Protein AF-A0A2M7WAE3-F1 (afdb_monomer)

pLDDT: mean 88.86, std 11.35, range [44.56, 98.44]

Foldseek 3Di:
DVVVVVVVVLCVLVVVLVVCVVVVVQPDDSLVSLLVSLLVSLLVLLLLLLVLVLVCVVPVDNPSVVCSLVSLLSSLVSLVVSVCSVCCVVVVVPVVVLVVCCVVPVLVVLSVVLNVLSVVLNVCSDPVNDVVCDVPVNVVSVVCSLVSSVSSLVSVCSVDDPDNPSSVVSVVSSVVSVVSVVVVVVVVPPPPPPPPDPDDDD

Radius of gyration: 21.07 Å; Cα contacts (8 Å, |Δi|>4): 146; chains: 1; bounding box: 74×37×69 Å

Sequence (202 aa):
MLRLALHIIALLPLSWVAWQATHHGLGANPIEAVEHFTGQTALIFLILTLAVTPLRMLTGWSKPLAYRRMLGLFVFFYATLHMIVYLVIDQGLAWPFIWADIVKRPYITIGMLTWLILLPLAITSHNKVRRWLGMDLWRKIHRWVYVAAATSILHFSWAVKLDQTEPLRYGVILFLLLLARRWHLKPLLAPKSKTKAPPTLS

Structure (mmCIF, N/CA/C/O backbone):
data_AF-A0A2M7WAE3-F1
#
_entry.id   AF-A0A2M7WAE3-F1
#
loop_
_atom_site.group_PDB
_atom_site.id
_atom_site.type_symbol
_atom_site.label_atom_id
_atom_site.label_alt_id
_atom_site.label_comp_id
_atom_site.label_asym_id
_atom_site.label_entity_id
_atom_site.label_seq_id
_atom_site.pdbx_PDB_ins_code
_atom_site.Cartn_x
_atom_site.Cartn_y
_atom_site.Cartn_z
_atom_site.occupancy
_atom_site.B_iso_or_equiv
_atom_site.auth_seq_id
_atom_site.auth_comp_id
_atom_site.auth_asym_id
_atom_site.auth_atom_id
_atom_site.pdbx_PDB_model_num
ATOM 1 N N . MET A 1 1 ? 11.866 0.640 22.703 1.00 70.00 1 MET A N 1
ATOM 2 C CA . MET A 1 1 ? 12.639 -0.441 22.049 1.00 70.00 1 MET A CA 1
ATOM 3 C C . MET A 1 1 ? 11.831 -1.182 20.978 1.00 70.00 1 MET A C 1
ATOM 5 O O . MET A 1 1 ? 12.205 -1.094 19.820 1.00 70.00 1 MET A O 1
ATOM 9 N N . LEU A 1 2 ? 10.672 -1.790 21.283 1.00 79.00 2 LEU A N 1
ATOM 10 C CA . LEU A 1 2 ? 9.896 -2.578 20.297 1.00 79.00 2 LEU A CA 1
ATOM 11 C C . LEU A 1 2 ? 9.439 -1.807 19.036 1.00 79.00 2 LEU A C 1
ATOM 13 O O . LEU A 1 2 ? 9.463 -2.351 17.941 1.00 79.00 2 LEU A O 1
ATOM 17 N N . ARG A 1 3 ? 9.065 -0.523 19.149 1.00 76.69 3 ARG A N 1
ATOM 18 C CA . ARG A 1 3 ? 8.733 0.303 17.967 1.00 76.69 3 ARG A CA 1
ATOM 19 C C . ARG A 1 3 ? 9.922 0.482 17.026 1.00 76.69 3 ARG A C 1
ATOM 21 O O . ARG A 1 3 ? 9.733 0.411 15.822 1.00 76.69 3 ARG A O 1
ATOM 28 N N . LEU A 1 4 ? 11.113 0.714 17.574 1.00 78.88 4 LEU A N 1
ATOM 29 C CA . LEU A 1 4 ? 12.333 0.896 16.790 1.00 78.88 4 LEU A CA 1
ATOM 30 C C . LEU A 1 4 ? 12.709 -0.407 16.080 1.00 78.88 4 LEU A C 1
ATOM 32 O O . LEU A 1 4 ? 12.927 -0.392 14.876 1.00 78.88 4 LEU A O 1
ATOM 36 N N . ALA A 1 5 ? 12.660 -1.533 16.799 1.00 79.06 5 ALA A N 1
ATOM 37 C CA . ALA A 1 5 ? 12.876 -2.855 16.216 1.00 79.06 5 ALA A CA 1
ATOM 38 C C . ALA A 1 5 ? 11.930 -3.118 15.034 1.00 79.06 5 ALA A C 1
ATOM 40 O O . ALA A 1 5 ? 12.373 -3.557 13.983 1.00 79.06 5 ALA A O 1
ATOM 41 N N . LEU A 1 6 ? 10.645 -2.772 15.159 1.00 79.75 6 LEU A N 1
ATOM 42 C CA . LEU A 1 6 ? 9.691 -2.941 14.062 1.00 79.75 6 LEU A CA 1
ATOM 43 C C . LEU A 1 6 ? 9.951 -2.020 12.862 1.00 79.75 6 LEU A C 1
ATOM 45 O O . LEU A 1 6 ? 9.670 -2.431 11.744 1.00 79.75 6 LEU A O 1
ATOM 49 N N . HIS A 1 7 ? 10.479 -0.807 13.062 1.00 83.50 7 HIS A N 1
ATOM 50 C CA . HIS A 1 7 ? 10.891 0.041 11.935 1.00 83.50 7 HIS A CA 1
ATOM 51 C C . HIS A 1 7 ? 12.100 -0.556 11.221 1.00 83.50 7 HIS A C 1
ATOM 53 O O . HIS A 1 7 ? 12.102 -0.613 9.999 1.00 83.50 7 HIS A O 1
ATOM 59 N N . ILE A 1 8 ? 13.089 -1.044 11.974 1.00 83.19 8 ILE A N 1
ATOM 60 C CA . ILE A 1 8 ? 14.270 -1.704 11.408 1.00 83.19 8 ILE A CA 1
ATOM 61 C C . ILE A 1 8 ? 13.842 -2.943 10.620 1.00 83.19 8 ILE A C 1
ATOM 63 O O . ILE A 1 8 ? 14.186 -3.066 9.451 1.00 83.19 8 ILE A O 1
ATOM 67 N N . ILE A 1 9 ? 13.012 -3.806 11.215 1.00 84.75 9 ILE A N 1
ATOM 68 C CA . ILE A 1 9 ? 12.468 -4.996 10.547 1.00 84.75 9 ILE A CA 1
ATOM 69 C C . ILE A 1 9 ? 11.712 -4.606 9.278 1.00 84.75 9 ILE A C 1
ATOM 71 O O . ILE A 1 9 ? 11.875 -5.242 8.243 1.00 84.75 9 ILE A O 1
ATOM 75 N N . ALA A 1 10 ? 10.909 -3.545 9.335 1.00 85.06 10 ALA A N 1
ATOM 76 C CA . ALA A 1 10 ? 10.153 -3.098 8.179 1.00 85.06 10 ALA A CA 1
ATOM 77 C C . ALA A 1 10 ? 11.016 -2.469 7.077 1.00 85.06 10 ALA A C 1
ATOM 79 O O . ALA A 1 10 ? 10.541 -2.366 5.951 1.00 85.06 10 ALA A O 1
ATOM 80 N N . LEU A 1 11 ? 12.262 -2.088 7.365 1.00 89.38 11 LEU A N 1
ATOM 81 C CA . LEU A 1 11 ? 13.247 -1.635 6.379 1.00 89.38 11 LEU A CA 1
ATOM 82 C C . LEU A 1 11 ? 14.117 -2.776 5.832 1.00 89.38 11 LEU A C 1
ATOM 84 O O . LEU A 1 11 ? 14.730 -2.597 4.784 1.00 89.38 11 LEU A O 1
ATOM 88 N N . LEU A 1 12 ? 14.137 -3.951 6.474 1.00 87.75 12 LEU A N 1
ATOM 89 C CA . LEU A 1 12 ? 14.913 -5.103 5.998 1.00 87.75 12 LEU A CA 1
ATOM 90 C C . LEU A 1 12 ? 14.613 -5.491 4.543 1.00 87.75 12 LEU A C 1
ATOM 92 O O . LEU A 1 12 ? 15.579 -5.732 3.823 1.00 87.75 12 LEU A O 1
ATOM 96 N N . PRO A 1 13 ? 13.348 -5.522 4.064 1.00 86.06 13 PRO A N 1
ATOM 97 C CA . PRO A 1 13 ? 13.078 -5.814 2.659 1.00 86.06 13 PRO A CA 1
ATOM 98 C C . PRO A 1 13 ? 13.792 -4.835 1.718 1.00 86.06 13 PRO A C 1
ATOM 100 O O . PRO A 1 13 ? 14.402 -5.246 0.735 1.00 86.06 13 PRO A O 1
ATOM 103 N N . LEU A 1 14 ? 13.783 -3.542 2.050 1.00 87.81 14 LEU A N 1
ATOM 104 C CA . LEU A 1 14 ? 14.481 -2.525 1.271 1.00 87.81 14 LEU A CA 1
ATOM 105 C C . LEU A 1 14 ? 16.005 -2.726 1.288 1.00 87.81 14 LEU A C 1
ATOM 107 O O . LEU A 1 14 ? 16.652 -2.620 0.250 1.00 87.81 14 LEU A O 1
ATOM 111 N N . SER A 1 15 ? 16.585 -3.047 2.446 1.00 87.56 15 SER A N 1
ATOM 112 C CA . SER A 1 15 ? 18.018 -3.349 2.547 1.00 87.56 15 SER A CA 1
ATOM 113 C C . SER A 1 15 ? 18.400 -4.599 1.750 1.00 87.56 15 SER A C 1
ATOM 115 O O . SER A 1 15 ? 19.430 -4.607 1.082 1.00 87.56 15 SER A O 1
ATOM 117 N N . TRP A 1 16 ? 17.553 -5.631 1.777 1.00 89.94 16 TRP A N 1
ATOM 118 C CA . TRP A 1 16 ? 17.748 -6.869 1.026 1.00 89.94 16 TRP A CA 1
ATOM 119 C C . TRP A 1 16 ? 17.769 -6.623 -0.483 1.00 89.94 16 TRP A C 1
ATOM 121 O O . TRP A 1 16 ? 18.704 -7.042 -1.162 1.00 89.94 16 TRP A O 1
ATOM 131 N N . VAL A 1 17 ? 16.777 -5.900 -1.013 1.00 86.06 17 VAL A N 1
ATOM 132 C CA . VAL A 1 17 ? 16.716 -5.636 -2.456 1.00 86.06 17 VAL A CA 1
ATOM 133 C C . VAL A 1 17 ? 17.863 -4.729 -2.921 1.00 86.06 17 VAL A C 1
ATOM 135 O O . VAL A 1 17 ? 18.429 -4.962 -3.985 1.00 86.06 17 VAL A O 1
ATOM 138 N N . ALA A 1 18 ? 18.280 -3.757 -2.101 1.00 86.38 18 ALA A N 1
ATOM 139 C CA . ALA A 1 18 ? 19.439 -2.909 -2.391 1.00 86.38 18 ALA A CA 1
ATOM 140 C C . ALA A 1 18 ? 20.759 -3.704 -2.416 1.00 86.38 18 ALA A C 1
ATOM 142 O O . ALA A 1 18 ? 21.628 -3.461 -3.258 1.00 86.38 18 ALA A O 1
ATOM 143 N N . TRP A 1 19 ? 20.908 -4.686 -1.524 1.00 90.44 19 TRP A N 1
ATOM 144 C CA . TRP A 1 19 ? 22.059 -5.585 -1.529 1.00 90.44 19 TRP A CA 1
ATOM 145 C C . TRP A 1 19 ? 22.073 -6.477 -2.780 1.00 90.44 19 TRP A C 1
ATOM 147 O O . TRP A 1 19 ? 23.074 -6.508 -3.493 1.00 90.44 19 TRP A O 1
ATOM 157 N N . GLN A 1 20 ? 20.941 -7.098 -3.127 1.00 87.94 20 GLN A N 1
ATOM 158 C CA . GLN A 1 20 ? 20.814 -7.904 -4.349 1.00 87.94 20 GLN A CA 1
ATOM 159 C C . GLN A 1 20 ? 21.096 -7.084 -5.618 1.00 87.94 20 GLN A C 1
ATOM 161 O O . GLN A 1 20 ? 21.728 -7.592 -6.545 1.00 87.94 20 GLN A O 1
ATOM 166 N N . ALA A 1 21 ? 20.675 -5.815 -5.655 1.00 84.81 21 ALA A N 1
ATOM 167 C CA . ALA A 1 21 ? 20.931 -4.915 -6.779 1.00 84.81 21 ALA A CA 1
ATOM 168 C C . ALA A 1 21 ? 22.425 -4.649 -7.000 1.00 84.81 21 ALA A C 1
ATOM 170 O O . ALA A 1 21 ? 22.879 -4.601 -8.139 1.00 84.81 21 ALA A O 1
ATOM 171 N N . THR A 1 22 ? 23.197 -4.514 -5.920 1.00 86.19 22 THR A N 1
ATOM 172 C CA . THR A 1 22 ? 24.646 -4.258 -5.993 1.00 86.19 22 THR A CA 1
ATOM 173 C C . THR A 1 22 ? 25.477 -5.523 -6.213 1.00 86.19 22 THR A C 1
ATOM 175 O O . THR A 1 22 ? 26.616 -5.423 -6.653 1.00 86.19 22 THR A O 1
ATOM 178 N N . HIS A 1 23 ? 24.913 -6.707 -5.953 1.00 88.62 23 HIS A N 1
ATOM 179 C CA . HIS A 1 23 ? 25.596 -8.003 -6.073 1.00 88.62 23 HIS A CA 1
ATOM 180 C C . HIS A 1 23 ? 25.086 -8.846 -7.255 1.00 88.62 23 HIS A C 1
ATOM 182 O O . HIS A 1 23 ? 25.290 -10.057 -7.282 1.00 88.62 23 HIS A O 1
ATOM 188 N N . HIS A 1 24 ? 24.400 -8.227 -8.225 1.00 83.94 24 HIS A N 1
ATOM 189 C CA . HIS A 1 24 ? 23.832 -8.892 -9.409 1.00 83.94 24 HIS A CA 1
ATOM 190 C C . HIS A 1 24 ? 22.891 -10.078 -9.092 1.00 83.94 24 HIS A C 1
ATOM 192 O O . HIS A 1 24 ? 22.674 -10.958 -9.921 1.00 83.94 24 HIS A O 1
ATOM 198 N N . GLY A 1 25 ? 22.282 -10.088 -7.901 1.00 83.75 25 GLY A N 1
ATOM 199 C CA . GLY A 1 25 ? 21.415 -11.166 -7.414 1.00 83.75 25 GLY A CA 1
ATOM 200 C C . GLY A 1 25 ? 19.950 -11.067 -7.857 1.00 83.75 25 GLY A C 1
ATOM 201 O O . GLY A 1 25 ? 19.131 -11.885 -7.446 1.00 83.75 25 GLY A O 1
ATOM 202 N N . LEU A 1 26 ? 19.591 -10.059 -8.657 1.00 84.69 26 LEU A N 1
ATOM 203 C CA . LEU A 1 26 ? 18.211 -9.806 -9.098 1.00 84.69 26 LEU A CA 1
ATOM 204 C C . LEU A 1 26 ? 17.814 -10.555 -10.385 1.00 84.69 26 LEU A C 1
ATOM 206 O O . LEU A 1 26 ? 16.674 -10.446 -10.830 1.00 84.69 26 LEU A O 1
ATOM 210 N N . GLY A 1 27 ? 18.727 -11.334 -10.970 1.00 88.62 27 GLY A N 1
ATOM 211 C CA . GLY A 1 27 ? 18.469 -12.111 -12.182 1.00 88.62 27 GLY A CA 1
ATOM 212 C C . GLY A 1 27 ? 18.516 -11.278 -13.467 1.00 88.62 27 GLY A C 1
ATOM 213 O O . GLY A 1 27 ? 19.165 -10.236 -13.527 1.00 88.62 27 GLY A O 1
ATOM 214 N N . ALA A 1 28 ? 17.851 -11.775 -14.516 1.00 86.38 28 ALA A N 1
ATOM 215 C CA . ALA A 1 28 ? 17.969 -11.240 -15.876 1.00 86.38 28 ALA A CA 1
ATOM 216 C C . ALA A 1 28 ? 17.307 -9.864 -16.071 1.00 86.38 28 ALA A C 1
ATOM 218 O O . ALA A 1 28 ? 17.806 -9.063 -16.857 1.00 86.38 28 ALA A O 1
ATOM 219 N N . ASN A 1 29 ? 16.211 -9.585 -15.356 1.00 90.62 29 ASN A N 1
ATOM 220 C CA . ASN A 1 29 ? 15.528 -8.291 -15.394 1.00 90.62 29 ASN A CA 1
ATOM 221 C C . ASN A 1 29 ? 15.485 -7.665 -13.986 1.00 90.62 29 ASN A C 1
ATOM 223 O O . ASN A 1 29 ? 14.525 -7.878 -13.239 1.00 90.62 29 ASN A O 1
ATOM 227 N N . PRO A 1 30 ? 16.531 -6.917 -13.587 1.00 91.06 30 PRO A N 1
ATOM 228 C CA . PRO A 1 30 ? 16.650 -6.412 -12.225 1.00 91.06 30 PRO A CA 1
ATOM 229 C C . PRO A 1 30 ? 15.587 -5.368 -11.871 1.00 91.06 30 PRO A C 1
ATOM 231 O O . PRO A 1 30 ? 15.159 -5.316 -10.721 1.00 91.06 30 PRO A O 1
ATOM 234 N N . ILE A 1 31 ? 15.140 -4.557 -12.837 1.00 92.56 31 ILE A N 1
ATOM 235 C CA . ILE A 1 31 ? 14.122 -3.520 -12.605 1.00 92.56 31 ILE A CA 1
ATOM 236 C C . ILE A 1 31 ? 12.783 -4.182 -12.283 1.00 92.56 31 ILE A C 1
ATOM 238 O O . ILE A 1 31 ? 12.195 -3.901 -11.240 1.00 92.56 31 ILE A O 1
ATOM 242 N N . GLU A 1 32 ? 12.365 -5.137 -13.115 1.00 91.44 32 GLU A N 1
ATOM 243 C CA . GLU A 1 32 ? 11.145 -5.915 -12.895 1.00 91.44 32 GLU A CA 1
ATOM 244 C C . GLU A 1 32 ? 11.194 -6.674 -11.558 1.00 91.44 32 GLU A C 1
ATOM 246 O O . GLU A 1 32 ? 10.220 -6.678 -10.806 1.00 91.44 32 GLU A O 1
ATOM 251 N N . ALA A 1 33 ? 12.342 -7.261 -11.199 1.00 91.75 33 ALA A N 1
ATOM 252 C CA . ALA A 1 33 ? 12.504 -7.936 -9.912 1.00 91.75 33 ALA A CA 1
ATOM 253 C C . ALA A 1 33 ? 12.294 -6.984 -8.716 1.00 91.75 33 ALA A C 1
ATOM 255 O O . ALA A 1 33 ? 11.616 -7.343 -7.749 1.00 91.75 33 ALA A O 1
ATOM 256 N N . VAL A 1 34 ? 12.837 -5.761 -8.775 1.00 94.38 34 VAL A N 1
ATOM 257 C CA . VAL A 1 34 ? 12.632 -4.732 -7.738 1.00 94.38 34 VAL A CA 1
ATOM 258 C C . VAL A 1 34 ? 11.172 -4.279 -7.701 1.00 94.38 34 VAL A C 1
AT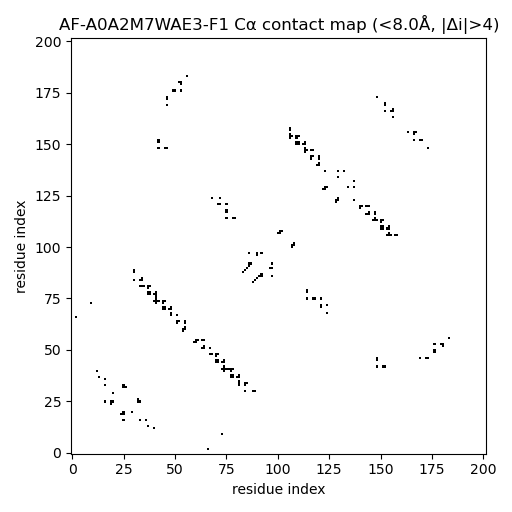OM 260 O O . VAL A 1 34 ? 10.605 -4.100 -6.617 1.00 94.38 34 VAL A O 1
ATOM 263 N N . GLU A 1 35 ? 10.546 -4.105 -8.863 1.00 94.00 35 GLU A N 1
ATOM 264 C CA . GLU A 1 35 ? 9.151 -3.690 -8.981 1.00 94.00 35 GLU 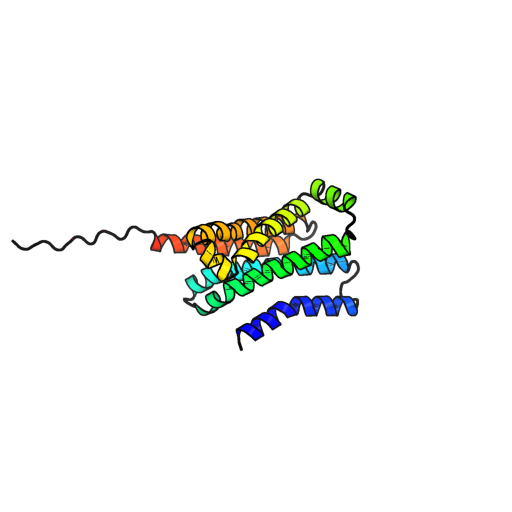A CA 1
ATOM 265 C C . GLU A 1 35 ? 8.202 -4.720 -8.350 1.00 94.00 35 GLU A C 1
ATOM 267 O O . GLU A 1 35 ? 7.408 -4.361 -7.472 1.00 94.00 35 GLU A O 1
ATOM 272 N N . HIS A 1 36 ? 8.343 -6.006 -8.697 1.00 92.50 36 HIS A N 1
ATOM 273 C CA . HIS A 1 36 ? 7.567 -7.095 -8.086 1.00 92.50 36 HIS A CA 1
ATOM 274 C C . HIS A 1 36 ? 7.819 -7.191 -6.584 1.00 92.50 36 HIS A C 1
ATOM 276 O O . HIS A 1 36 ? 6.873 -7.267 -5.798 1.00 92.50 36 HIS A O 1
ATOM 282 N N . PHE A 1 37 ? 9.082 -7.129 -6.157 1.00 94.38 37 PHE A N 1
ATOM 283 C CA . PHE A 1 37 ? 9.442 -7.246 -4.746 1.00 94.38 37 PHE A CA 1
ATOM 284 C C . PHE A 1 37 ? 8.845 -6.118 -3.892 1.00 94.38 37 PHE A C 1
ATOM 286 O O . PHE A 1 37 ? 8.277 -6.363 -2.822 1.00 94.38 37 PHE A O 1
ATOM 293 N N . THR A 1 38 ? 8.948 -4.869 -4.352 1.00 96.50 38 THR A N 1
ATOM 294 C CA . THR A 1 38 ? 8.388 -3.711 -3.639 1.00 96.50 38 THR A CA 1
ATOM 295 C C . THR A 1 38 ? 6.858 -3.750 -3.610 1.00 96.50 38 THR A C 1
ATOM 297 O O . THR A 1 38 ? 6.270 -3.500 -2.552 1.00 96.50 38 THR A O 1
ATOM 300 N N . GLY A 1 39 ? 6.215 -4.153 -4.712 1.00 96.62 39 GLY A N 1
ATOM 301 C CA . GLY A 1 39 ? 4.765 -4.350 -4.791 1.00 96.62 39 GLY A CA 1
ATOM 302 C C . GLY A 1 39 ? 4.261 -5.446 -3.843 1.00 96.62 39 GLY A C 1
ATOM 303 O O . GLY A 1 39 ? 3.344 -5.218 -3.047 1.00 96.62 39 GLY A O 1
ATOM 304 N N . GLN A 1 40 ? 4.914 -6.612 -3.840 1.00 95.69 40 GLN A N 1
ATOM 305 C CA . GLN A 1 40 ? 4.586 -7.721 -2.941 1.00 95.69 40 GLN A CA 1
ATOM 306 C C . GLN A 1 40 ? 4.811 -7.342 -1.471 1.00 95.69 40 GLN A C 1
ATOM 308 O O . GLN A 1 40 ? 3.973 -7.633 -0.614 1.00 95.69 40 GLN A O 1
ATOM 313 N N . THR A 1 41 ? 5.890 -6.617 -1.167 1.00 96.69 41 THR A N 1
ATOM 314 C CA . THR A 1 41 ? 6.155 -6.117 0.189 1.00 96.69 41 THR A CA 1
ATOM 315 C C . THR A 1 41 ? 5.047 -5.169 0.663 1.00 96.69 41 THR A C 1
ATOM 317 O O . THR A 1 41 ? 4.554 -5.310 1.787 1.00 96.69 41 THR A O 1
ATOM 320 N N . ALA A 1 42 ? 4.581 -4.248 -0.191 1.00 97.94 42 ALA A N 1
ATOM 321 C CA . ALA A 1 42 ? 3.452 -3.370 0.124 1.00 97.94 42 ALA A CA 1
ATOM 322 C C . ALA A 1 42 ? 2.170 -4.166 0.435 1.00 97.94 42 ALA A C 1
ATOM 324 O O . ALA A 1 42 ? 1.480 -3.875 1.421 1.00 97.94 42 ALA A O 1
ATOM 325 N N . LEU A 1 43 ? 1.879 -5.204 -0.358 1.00 97.06 43 LEU A N 1
ATOM 326 C CA . LEU A 1 43 ? 0.732 -6.092 -0.158 1.00 97.06 43 LEU A CA 1
ATOM 327 C C . LEU A 1 43 ? 0.823 -6.871 1.164 1.00 97.06 43 LEU A C 1
ATOM 329 O O . LEU A 1 43 ? -0.162 -6.946 1.904 1.00 97.06 43 LEU A O 1
ATOM 333 N N . ILE A 1 44 ? 2.004 -7.387 1.514 1.00 97.00 44 ILE A N 1
ATOM 334 C CA . ILE A 1 44 ? 2.242 -8.060 2.798 1.00 97.00 44 ILE A CA 1
ATOM 335 C C . ILE A 1 44 ? 1.943 -7.107 3.959 1.00 97.00 44 ILE A C 1
ATOM 337 O O . ILE A 1 44 ? 1.172 -7.455 4.857 1.00 97.00 44 ILE A O 1
ATOM 341 N N . PHE A 1 45 ? 2.474 -5.878 3.939 1.00 97.38 45 PHE A N 1
ATOM 342 C CA . PHE A 1 45 ? 2.165 -4.887 4.977 1.00 97.38 45 PHE A CA 1
ATOM 343 C C . PHE A 1 45 ? 0.672 -4.554 5.044 1.00 97.38 45 PHE A C 1
ATOM 345 O O . PHE A 1 45 ? 0.146 -4.307 6.137 1.00 97.38 45 PHE A O 1
ATOM 352 N N . LEU A 1 46 ? -0.033 -4.561 3.910 1.00 97.50 46 LEU A N 1
ATOM 353 C CA . LEU A 1 46 ? -1.463 -4.271 3.856 1.00 97.50 46 LEU A CA 1
ATOM 354 C C . LEU A 1 46 ? -2.266 -5.384 4.526 1.00 97.50 46 LEU A C 1
ATOM 356 O O . LEU A 1 46 ? -3.112 -5.112 5.384 1.00 97.50 46 LEU A O 1
ATOM 360 N N . ILE A 1 47 ? -1.931 -6.635 4.221 1.00 97.12 47 ILE A N 1
ATOM 361 C CA . ILE A 1 47 ? -2.513 -7.817 4.855 1.00 97.12 47 ILE A CA 1
ATOM 362 C C . ILE A 1 47 ? -2.216 -7.824 6.355 1.00 97.12 47 ILE A C 1
ATOM 364 O O . ILE A 1 47 ? -3.145 -7.959 7.152 1.00 97.12 47 ILE A O 1
ATOM 368 N N . LEU A 1 48 ? -0.967 -7.575 6.766 1.00 95.81 48 LEU A N 1
ATOM 369 C CA . LEU A 1 48 ? -0.594 -7.463 8.181 1.00 95.81 48 LEU A CA 1
ATOM 370 C C . LEU A 1 48 ? -1.402 -6.368 8.889 1.00 95.81 48 LEU A C 1
ATOM 372 O O . LEU A 1 48 ? -1.938 -6.590 9.975 1.00 95.81 48 LEU A O 1
ATOM 376 N N . THR A 1 49 ? -1.566 -5.203 8.256 1.00 95.50 49 THR A N 1
ATOM 377 C CA . THR A 1 49 ? -2.370 -4.089 8.785 1.00 95.50 49 THR A CA 1
ATOM 378 C C . THR A 1 49 ? -3.834 -4.490 8.993 1.00 95.50 49 THR A C 1
ATOM 380 O O . THR A 1 49 ? -4.452 -4.115 9.999 1.00 95.50 49 THR A O 1
ATOM 383 N N . LEU A 1 50 ? -4.411 -5.253 8.060 1.00 94.94 50 LEU A N 1
ATOM 384 C CA . LEU A 1 50 ? -5.785 -5.749 8.144 1.00 94.94 50 LEU A CA 1
ATOM 385 C C . LEU A 1 50 ? -5.943 -6.884 9.163 1.00 94.94 50 LEU A C 1
ATOM 387 O O . LEU A 1 50 ? -6.983 -6.934 9.833 1.00 94.94 50 LEU A O 1
ATOM 391 N N . ALA A 1 51 ? -4.909 -7.710 9.337 1.00 94.75 51 ALA A N 1
ATOM 392 C CA . ALA A 1 51 ? -4.862 -8.841 10.259 1.00 94.75 51 ALA A CA 1
ATOM 393 C C . ALA A 1 51 ? -4.841 -8.429 11.735 1.00 94.75 51 ALA A C 1
ATOM 395 O O . ALA A 1 51 ? -5.372 -9.157 12.571 1.00 94.75 51 ALA A O 1
ATOM 396 N N . VAL A 1 52 ? -4.339 -7.231 12.070 1.00 93.19 52 VAL A N 1
ATOM 397 C CA . VAL A 1 52 ? -4.301 -6.726 13.461 1.00 93.19 52 VAL A CA 1
ATOM 398 C C . VAL A 1 52 ? -5.660 -6.822 14.167 1.00 93.19 52 VAL A C 1
ATOM 400 O O . VAL A 1 52 ? -5.727 -7.103 15.362 1.00 93.19 52 VAL A O 1
ATOM 403 N N . THR A 1 53 ? -6.758 -6.558 13.451 1.00 89.12 53 THR A N 1
ATOM 404 C CA . THR A 1 53 ? -8.097 -6.559 14.065 1.00 89.12 53 THR A CA 1
ATOM 405 C C . THR A 1 53 ? -8.625 -7.981 14.299 1.00 89.12 53 THR A C 1
ATOM 407 O O . THR A 1 53 ? -8.913 -8.274 15.458 1.00 89.12 53 THR A O 1
ATOM 410 N N . PRO A 1 54 ? -8.687 -8.882 13.293 1.00 88.56 54 PRO A N 1
ATOM 411 C CA . PRO A 1 54 ? -9.005 -10.294 13.524 1.00 88.56 54 PRO A CA 1
ATOM 412 C C . PRO A 1 54 ? -8.109 -10.960 14.572 1.00 88.56 54 PRO A C 1
ATOM 414 O O . PRO A 1 54 ? -8.620 -11.659 15.437 1.00 88.56 54 PRO A O 1
ATOM 417 N N . LEU A 1 55 ? -6.801 -10.679 14.569 1.00 89.75 55 LEU A N 1
ATOM 418 C CA . LEU A 1 55 ? -5.863 -11.243 15.542 1.00 89.75 55 LEU A CA 1
ATOM 419 C C . LEU A 1 55 ? -6.264 -10.903 16.980 1.00 89.75 55 LEU A C 1
ATOM 421 O O . LEU A 1 55 ? -6.376 -11.798 17.815 1.00 89.75 55 LEU A O 1
ATOM 425 N N . ARG A 1 56 ? -6.545 -9.625 17.264 1.00 88.81 56 ARG A N 1
ATOM 426 C CA . ARG A 1 56 ? -7.043 -9.195 18.580 1.00 88.81 56 ARG A CA 1
ATOM 427 C C . ARG A 1 56 ? -8.357 -9.886 18.937 1.00 88.81 56 ARG A C 1
ATOM 429 O O . ARG A 1 56 ? -8.580 -10.200 20.098 1.00 88.81 56 ARG A O 1
ATOM 436 N N . MET A 1 57 ? -9.240 -10.071 17.962 1.00 84.94 57 MET A N 1
ATOM 437 C CA . MET A 1 57 ? -10.566 -10.646 18.192 1.00 84.94 57 MET A CA 1
ATOM 438 C C . MET A 1 57 ? -10.499 -12.139 18.524 1.00 84.94 57 MET A C 1
ATOM 440 O O . MET A 1 57 ? -11.235 -12.579 19.396 1.00 84.94 57 MET A O 1
ATOM 444 N N . LEU A 1 58 ? -9.597 -12.886 17.883 1.00 85.81 58 LEU A N 1
ATOM 445 C CA . LEU A 1 58 ? -9.425 -14.325 18.105 1.00 85.81 58 LEU A CA 1
ATOM 446 C C . LEU A 1 58 ? -8.589 -14.642 19.353 1.00 85.81 58 LEU A C 1
ATOM 448 O O . LEU A 1 58 ? -8.857 -15.620 20.037 1.00 85.81 58 LEU A O 1
ATOM 452 N N . THR A 1 59 ? -7.578 -13.823 19.654 1.00 87.31 59 THR A N 1
ATOM 453 C CA . THR A 1 59 ? -6.597 -14.113 20.722 1.00 87.31 59 THR A CA 1
ATOM 454 C C . THR A 1 59 ? -6.772 -13.258 21.977 1.00 87.31 59 THR A C 1
ATOM 456 O O . THR A 1 59 ? -6.094 -13.475 22.975 1.00 87.31 59 THR A O 1
ATOM 459 N N . GLY A 1 60 ? -7.597 -12.209 21.922 1.00 86.19 60 GLY A N 1
ATOM 460 C CA . GLY A 1 60 ? -7.653 -11.166 22.952 1.00 86.19 60 GLY A CA 1
ATOM 461 C C . GLY A 1 60 ? -6.425 -10.240 22.979 1.00 86.19 60 GLY A C 1
ATOM 462 O O . GLY A 1 60 ? -6.420 -9.239 23.700 1.00 86.19 60 GLY A O 1
ATOM 463 N N . TRP A 1 61 ? -5.386 -10.509 22.179 1.00 89.06 61 TRP A N 1
ATOM 464 C CA . TRP A 1 61 ? -4.122 -9.784 22.243 1.00 89.06 61 TRP A CA 1
ATOM 465 C C . TRP A 1 61 ? -4.233 -8.369 21.659 1.00 89.06 61 TRP A C 1
ATOM 467 O O . TRP A 1 61 ? -4.365 -8.163 20.452 1.00 89.06 61 TRP A O 1
ATOM 477 N N . SER A 1 62 ? -4.164 -7.355 22.526 1.00 87.88 62 SER A N 1
ATOM 478 C CA . SER A 1 62 ? -4.372 -5.949 22.154 1.00 87.88 62 SER A CA 1
ATOM 479 C C . SER A 1 62 ? -3.100 -5.187 21.774 1.00 87.88 62 SER A C 1
ATOM 481 O O . SER A 1 62 ? -3.199 -4.165 21.093 1.00 87.88 62 SER A O 1
ATOM 483 N N . LYS A 1 63 ? -1.903 -5.675 22.144 1.00 88.69 63 LYS A N 1
ATOM 484 C CA . LYS A 1 63 ? -0.626 -4.992 21.845 1.00 88.69 63 LYS A CA 1
ATOM 485 C C . LYS A 1 63 ? -0.441 -4.681 20.344 1.00 88.69 63 LYS A C 1
ATOM 487 O O . LYS A 1 63 ? -0.031 -3.557 20.047 1.00 88.69 63 LYS A O 1
ATOM 492 N N . PRO A 1 64 ? -0.803 -5.571 19.390 1.00 88.06 64 PRO A N 1
ATOM 493 C CA . PRO A 1 64 ? -0.688 -5.297 17.954 1.00 88.06 64 PRO A CA 1
ATOM 494 C C . PRO A 1 64 ? -1.437 -4.041 17.475 1.00 88.06 64 PRO A C 1
ATOM 496 O O . PRO A 1 64 ? -1.014 -3.400 16.511 1.00 88.06 64 PRO A O 1
ATOM 499 N N . LEU A 1 65 ? -2.511 -3.618 18.161 1.00 87.56 65 LEU A N 1
ATOM 500 C CA . LEU A 1 65 ? -3.282 -2.429 17.766 1.00 87.56 65 LEU A CA 1
ATOM 501 C C . LEU A 1 65 ? -2.450 -1.149 17.806 1.00 87.56 65 LEU A C 1
ATOM 503 O O . LEU A 1 65 ? -2.674 -0.259 16.984 1.00 87.56 65 LEU A O 1
ATOM 507 N N . ALA A 1 66 ? -1.474 -1.070 18.713 1.00 88.19 66 ALA A N 1
ATOM 508 C CA . ALA A 1 66 ? -0.590 0.084 18.827 1.00 88.19 66 ALA A CA 1
ATOM 509 C C . ALA A 1 66 ? 0.298 0.280 17.583 1.00 88.19 66 ALA A C 1
ATOM 511 O O . ALA A 1 66 ? 0.768 1.392 17.342 1.00 88.19 66 ALA A O 1
ATOM 512 N N . TYR A 1 67 ? 0.501 -0.772 16.781 1.00 90.56 67 TYR A N 1
ATOM 513 C CA . TYR A 1 67 ? 1.384 -0.771 15.610 1.00 90.56 67 TYR A CA 1
ATOM 514 C C . TYR A 1 67 ? 0.630 -0.694 14.281 1.00 90.56 67 TYR A C 1
ATOM 516 O O . TYR A 1 67 ? 1.248 -0.470 13.246 1.00 90.56 67 TYR A O 1
ATOM 524 N N . ARG A 1 68 ? -0.706 -0.789 14.289 1.00 91.69 68 ARG A N 1
ATOM 525 C CA . ARG A 1 68 ? -1.528 -0.748 13.066 1.00 91.69 68 ARG A CA 1
ATOM 526 C C . ARG A 1 68 ? -1.257 0.484 12.200 1.00 91.69 68 ARG A C 1
ATOM 528 O O . ARG A 1 68 ? -1.197 0.376 10.982 1.00 91.69 68 ARG A O 1
ATOM 535 N N . ARG A 1 69 ? -1.094 1.654 12.825 1.00 91.50 69 ARG A N 1
ATOM 536 C CA . ARG A 1 69 ? -0.778 2.898 12.106 1.00 91.50 69 ARG A CA 1
ATOM 537 C C . ARG A 1 69 ? 0.591 2.828 11.429 1.00 91.50 69 ARG A C 1
ATOM 539 O O . ARG A 1 69 ? 0.725 3.281 10.302 1.00 91.50 69 ARG A O 1
ATOM 546 N N . MET A 1 70 ? 1.586 2.286 12.126 1.00 93.44 70 MET A N 1
ATOM 547 C CA . MET A 1 70 ? 2.944 2.143 11.605 1.00 93.44 70 MET A CA 1
ATOM 548 C C . MET A 1 70 ? 2.958 1.201 10.398 1.00 93.44 70 MET A C 1
ATOM 550 O O . MET A 1 70 ? 3.496 1.565 9.362 1.00 93.44 70 MET A O 1
ATOM 554 N N . LEU A 1 71 ? 2.290 0.046 10.498 1.00 94.50 71 LEU A N 1
ATOM 555 C CA . LEU A 1 71 ? 2.157 -0.894 9.381 1.00 94.50 71 LEU A CA 1
ATOM 556 C C . LEU A 1 71 ? 1.492 -0.234 8.166 1.00 94.50 71 LEU A C 1
ATOM 558 O O . LEU A 1 71 ? 2.023 -0.325 7.068 1.00 94.50 71 LEU A O 1
ATOM 562 N N . GLY A 1 72 ? 0.398 0.510 8.369 1.00 95.19 72 GLY A N 1
ATOM 563 C CA . GLY A 1 72 ? -0.282 1.229 7.286 1.00 95.19 72 GLY A CA 1
ATOM 564 C C . GLY A 1 72 ? 0.583 2.298 6.606 1.00 95.19 72 GLY A C 1
ATOM 565 O O . GLY A 1 72 ? 0.463 2.504 5.403 1.00 95.19 72 GLY A O 1
ATOM 566 N N . LEU A 1 73 ? 1.485 2.952 7.344 1.00 95.56 73 LEU A N 1
ATOM 567 C CA . LEU A 1 73 ? 2.464 3.869 6.752 1.00 95.56 73 LEU A CA 1
ATOM 568 C C . LEU A 1 73 ? 3.507 3.126 5.909 1.00 95.56 73 LEU A C 1
ATOM 570 O O . LEU A 1 73 ? 3.868 3.617 4.845 1.00 95.56 73 LEU A O 1
ATOM 574 N N . PHE A 1 74 ? 3.936 1.933 6.334 1.00 96.94 74 PHE A N 1
ATOM 575 C CA . PHE A 1 74 ? 4.823 1.086 5.532 1.00 96.94 74 PHE A CA 1
ATOM 576 C C . PHE A 1 74 ? 4.150 0.552 4.263 1.00 96.94 74 PHE A C 1
ATOM 578 O O . PHE A 1 74 ? 4.817 0.471 3.238 1.00 96.94 74 PHE A O 1
ATOM 585 N N . VAL A 1 75 ? 2.835 0.287 4.279 1.00 98.00 75 VAL A N 1
ATOM 586 C CA . VAL A 1 75 ? 2.080 0.003 3.041 1.00 98.00 75 VAL A CA 1
ATOM 587 C C . VAL A 1 75 ? 2.279 1.126 2.031 1.00 98.00 75 VAL A C 1
ATOM 589 O O . VAL A 1 75 ? 2.676 0.875 0.899 1.00 98.00 75 VAL A O 1
ATOM 592 N N . PHE A 1 76 ? 2.027 2.370 2.445 1.00 98.19 76 PHE A N 1
ATOM 593 C CA . PHE A 1 76 ? 2.143 3.519 1.552 1.00 98.19 76 PHE A CA 1
ATOM 594 C C . PHE A 1 76 ? 3.593 3.790 1.131 1.00 98.19 76 PHE A C 1
ATOM 596 O O . PHE A 1 76 ? 3.835 4.133 -0.022 1.00 98.19 76 PHE A O 1
ATOM 603 N N . PHE A 1 77 ? 4.557 3.597 2.034 1.00 97.62 77 PHE A N 1
ATOM 604 C CA . PHE A 1 77 ? 5.982 3.709 1.727 1.00 97.62 77 PHE A CA 1
ATOM 605 C C . PHE A 1 77 ? 6.398 2.743 0.610 1.00 97.62 77 PHE A C 1
ATOM 607 O O . PHE A 1 77 ? 6.891 3.191 -0.421 1.00 97.62 77 PHE A O 1
ATOM 614 N N . TYR A 1 78 ? 6.131 1.441 0.763 1.00 98.12 78 TYR A N 1
ATOM 615 C CA . TYR A 1 78 ? 6.490 0.446 -0.251 1.00 98.12 78 TYR A CA 1
ATOM 616 C C . TYR A 1 78 ? 5.671 0.588 -1.537 1.00 98.12 78 TYR A C 1
ATOM 618 O O . TYR A 1 78 ? 6.227 0.426 -2.617 1.00 98.12 78 TYR A O 1
ATOM 626 N N . ALA A 1 79 ? 4.394 0.974 -1.453 1.00 98.25 79 ALA A N 1
ATOM 627 C CA . ALA A 1 79 ? 3.593 1.279 -2.639 1.00 98.25 79 ALA A CA 1
ATOM 628 C C . ALA A 1 79 ? 4.140 2.494 -3.409 1.00 98.25 79 ALA A C 1
ATOM 630 O O . ALA A 1 79 ? 4.079 2.530 -4.633 1.00 98.25 79 ALA A O 1
ATOM 631 N N . THR A 1 80 ? 4.692 3.487 -2.705 1.00 98.38 80 THR A N 1
ATOM 632 C CA . THR A 1 80 ? 5.342 4.646 -3.333 1.00 98.38 80 THR A CA 1
ATOM 633 C C . THR A 1 80 ? 6.689 4.269 -3.933 1.00 98.38 80 THR A C 1
ATOM 635 O O . THR A 1 80 ? 6.993 4.725 -5.026 1.00 98.38 80 THR A O 1
ATOM 638 N N . LEU A 1 81 ? 7.472 3.405 -3.279 1.00 97.56 81 LEU A N 1
ATOM 639 C CA . LEU A 1 81 ? 8.688 2.857 -3.882 1.00 97.56 81 LEU A CA 1
ATOM 640 C C . LEU A 1 81 ? 8.377 2.083 -5.164 1.00 97.56 81 LEU A C 1
ATOM 642 O O . LEU A 1 81 ? 9.001 2.354 -6.180 1.00 97.56 81 LEU A O 1
ATOM 646 N N . HIS A 1 82 ? 7.379 1.199 -5.139 1.00 97.88 82 HIS A N 1
ATOM 647 C CA . HIS A 1 82 ? 6.900 0.480 -6.321 1.00 97.88 82 HIS A CA 1
ATOM 648 C C . HIS A 1 82 ? 6.508 1.450 -7.452 1.00 97.88 82 HIS A C 1
ATOM 650 O O . HIS A 1 82 ? 6.969 1.312 -8.580 1.00 97.88 82 HIS A O 1
ATOM 656 N N . MET A 1 83 ? 5.761 2.510 -7.124 1.00 97.25 83 MET A N 1
ATOM 657 C CA . MET A 1 83 ? 5.401 3.563 -8.079 1.00 97.25 83 MET A CA 1
ATOM 658 C C . MET A 1 83 ? 6.619 4.310 -8.646 1.00 97.25 83 MET A C 1
ATOM 660 O O . MET A 1 83 ? 6.655 4.626 -9.830 1.00 97.25 83 MET A O 1
ATOM 664 N N . ILE A 1 84 ? 7.617 4.612 -7.811 1.00 97.38 84 ILE A N 1
ATOM 665 C CA . ILE A 1 84 ? 8.854 5.286 -8.231 1.00 97.38 84 ILE A CA 1
ATOM 666 C C . ILE A 1 84 ? 9.676 4.380 -9.148 1.00 97.38 84 ILE A C 1
ATOM 668 O O . ILE A 1 84 ? 10.209 4.869 -10.140 1.00 97.38 84 ILE A O 1
ATOM 672 N N . VAL A 1 85 ? 9.766 3.082 -8.844 1.00 96.06 85 VAL A N 1
ATOM 673 C CA . VAL A 1 85 ? 10.461 2.109 -9.697 1.00 96.06 85 VAL A CA 1
ATOM 674 C C . VAL A 1 85 ? 9.830 2.108 -11.087 1.00 96.06 85 VAL A C 1
ATOM 676 O O . VAL A 1 85 ? 10.548 2.328 -12.054 1.00 96.06 85 VAL A O 1
ATOM 679 N N . TYR A 1 86 ? 8.502 2.010 -11.183 1.00 96.12 86 TYR A N 1
ATOM 680 C CA . TYR A 1 86 ? 7.799 2.105 -12.464 1.00 96.12 86 TYR A CA 1
ATOM 681 C C . TYR A 1 86 ? 8.018 3.462 -13.164 1.00 96.12 86 TYR A C 1
ATOM 683 O O . TYR A 1 86 ? 8.520 3.523 -14.282 1.00 96.12 86 TYR A O 1
ATOM 691 N N . LEU A 1 87 ? 7.686 4.586 -12.519 1.00 96.62 87 LEU A N 1
ATOM 692 C CA . LEU A 1 87 ? 7.688 5.898 -13.185 1.00 96.62 87 LEU A CA 1
ATOM 693 C C . LEU A 1 87 ? 9.090 6.396 -13.551 1.00 96.62 87 LEU A C 1
ATOM 695 O O . LEU A 1 87 ? 9.269 7.013 -14.601 1.00 96.62 87 LEU A O 1
ATOM 699 N N . VAL A 1 88 ? 10.062 6.199 -12.661 1.00 96.31 88 VAL A N 1
ATOM 700 C CA . VAL A 1 88 ? 11.396 6.802 -12.773 1.00 96.31 88 VAL A CA 1
ATOM 701 C C . VAL A 1 88 ? 12.402 5.816 -13.344 1.00 96.31 88 VAL A C 1
ATOM 703 O O . VAL A 1 88 ? 13.165 6.195 -14.225 1.00 96.31 88 VAL A O 1
ATOM 706 N N . ILE A 1 89 ? 12.431 4.582 -12.838 1.00 94.25 89 ILE A N 1
ATOM 707 C CA . ILE A 1 89 ? 13.487 3.623 -13.186 1.00 94.25 89 ILE A CA 1
ATOM 708 C C . ILE A 1 89 ? 13.129 2.872 -14.470 1.00 94.25 89 ILE A C 1
ATOM 710 O O . ILE A 1 89 ? 13.957 2.813 -15.372 1.00 94.25 89 ILE A O 1
ATOM 714 N N . ASP A 1 90 ? 11.911 2.339 -14.565 1.00 94.31 90 ASP A N 1
ATOM 715 C CA . ASP A 1 90 ? 11.451 1.584 -15.735 1.00 94.31 90 ASP A CA 1
ATOM 716 C C . ASP A 1 90 ? 11.090 2.515 -16.903 1.00 94.31 90 ASP A C 1
ATOM 718 O O . ASP A 1 90 ? 11.624 2.397 -18.003 1.00 94.31 90 ASP A O 1
ATOM 722 N N . GLN A 1 91 ? 10.239 3.515 -16.653 1.00 95.00 91 GLN A N 1
ATOM 723 C CA . GLN A 1 91 ? 9.728 4.402 -17.704 1.00 95.00 91 GLN A CA 1
ATOM 724 C C . GLN A 1 91 ? 10.585 5.652 -17.951 1.00 95.00 91 GLN A C 1
ATOM 726 O O . GLN A 1 91 ? 10.304 6.414 -18.880 1.00 95.00 91 GLN A O 1
ATOM 731 N N . GLY A 1 92 ? 11.595 5.929 -17.117 1.00 95.44 92 GLY A N 1
ATOM 732 C CA . GLY A 1 92 ? 12.485 7.084 -17.296 1.00 95.44 92 GLY A CA 1
ATOM 733 C C . GLY A 1 92 ? 11.774 8.444 -17.299 1.00 95.44 92 GLY A C 1
ATOM 734 O O . GLY A 1 92 ? 12.264 9.384 -17.920 1.00 95.44 92 GLY A O 1
ATOM 735 N N . LEU A 1 93 ? 10.598 8.554 -16.663 1.00 95.06 93 LEU A N 1
ATOM 736 C CA . LEU A 1 93 ? 9.701 9.720 -16.719 1.00 95.06 93 LEU A CA 1
ATOM 737 C C . LEU A 1 93 ? 9.234 10.104 -18.136 1.00 95.06 93 LEU A C 1
ATOM 739 O O . LEU A 1 93 ? 8.829 11.245 -18.381 1.00 95.06 93 LEU A O 1
ATOM 743 N N . ALA A 1 94 ? 9.239 9.162 -19.080 1.00 96.69 94 ALA A N 1
ATOM 744 C CA . ALA A 1 94 ? 8.789 9.401 -20.442 1.00 96.69 94 ALA A CA 1
ATOM 745 C C . ALA A 1 94 ? 7.248 9.426 -20.525 1.00 96.69 94 ALA A C 1
ATOM 747 O O . ALA A 1 94 ? 6.589 8.443 -20.868 1.00 96.69 94 ALA A O 1
ATOM 748 N N . TRP A 1 95 ? 6.662 10.587 -20.215 1.00 94.56 95 TRP A N 1
ATOM 749 C CA . TRP A 1 95 ? 5.212 10.796 -20.085 1.00 94.56 95 TRP A CA 1
ATOM 750 C C . TRP A 1 95 ? 4.334 10.241 -21.218 1.00 94.56 95 TRP A C 1
ATOM 752 O O . TRP A 1 95 ? 3.285 9.679 -20.897 1.00 94.56 95 TRP A O 1
ATOM 762 N N . PRO A 1 96 ? 4.707 10.332 -22.513 1.00 95.56 96 PRO A N 1
ATOM 763 C CA . PRO A 1 96 ? 3.894 9.751 -23.581 1.00 95.56 96 PRO A CA 1
ATOM 764 C C . PRO A 1 96 ? 3.743 8.228 -23.464 1.00 95.56 96 PRO A C 1
ATOM 766 O O . PRO A 1 96 ? 2.652 7.702 -23.685 1.00 95.56 96 PRO A O 1
ATOM 769 N N . PHE A 1 97 ? 4.813 7.525 -23.077 1.00 93.31 97 PHE A N 1
ATOM 770 C CA . PHE A 1 97 ? 4.791 6.075 -22.880 1.00 93.31 97 PHE A CA 1
ATOM 771 C C . PHE A 1 97 ? 4.029 5.704 -21.614 1.00 93.31 97 PHE A C 1
ATOM 773 O O . PHE A 1 97 ? 3.143 4.859 -21.683 1.00 93.31 97 PHE A O 1
ATOM 780 N N . ILE A 1 98 ? 4.265 6.421 -20.510 1.00 94.81 98 ILE A N 1
ATOM 781 C CA . ILE A 1 98 ? 3.535 6.230 -19.247 1.00 94.81 98 ILE A CA 1
ATOM 782 C C . ILE A 1 98 ? 2.026 6.369 -19.471 1.00 94.81 98 ILE A C 1
ATOM 784 O O . ILE A 1 98 ? 1.246 5.535 -19.014 1.00 94.81 98 ILE A O 1
ATOM 788 N N . TRP A 1 99 ? 1.598 7.410 -20.190 1.00 95.06 99 TRP A N 1
ATOM 789 C CA . TRP A 1 99 ? 0.185 7.620 -20.492 1.00 95.06 99 TRP A CA 1
ATOM 790 C C . TRP A 1 99 ? -0.383 6.499 -21.363 1.00 95.06 99 TRP A C 1
ATOM 792 O O . TRP A 1 99 ? -1.455 5.967 -21.070 1.00 95.06 99 TRP A O 1
ATOM 802 N N . ALA A 1 100 ? 0.346 6.103 -22.410 1.00 94.75 100 ALA A N 1
ATOM 803 C CA . ALA A 1 100 ? -0.057 4.994 -23.263 1.00 94.75 100 ALA A CA 1
ATOM 804 C C . ALA A 1 100 ? -0.191 3.687 -22.468 1.00 94.75 100 ALA A C 1
ATOM 806 O O . ALA A 1 100 ? -1.160 2.959 -22.676 1.00 94.75 100 ALA A O 1
ATOM 807 N N . ASP A 1 101 ? 0.723 3.412 -21.541 1.00 92.56 101 ASP A N 1
ATOM 808 C CA . ASP A 1 101 ? 0.694 2.223 -20.694 1.00 92.56 101 ASP A CA 1
ATOM 809 C C . ASP A 1 101 ? -0.476 2.255 -19.707 1.00 92.56 101 ASP A C 1
ATOM 811 O O . ASP A 1 101 ? -1.223 1.281 -19.632 1.00 92.56 101 ASP A O 1
ATOM 815 N N . ILE A 1 102 ? -0.733 3.386 -19.042 1.00 93.62 102 ILE A N 1
ATOM 816 C CA . ILE A 1 102 ? -1.889 3.546 -18.141 1.00 93.62 102 ILE A CA 1
ATOM 817 C C . ILE A 1 102 ? -3.214 3.286 -18.869 1.00 93.62 102 ILE A C 1
ATOM 819 O O . ILE A 1 102 ? -4.128 2.718 -18.273 1.00 93.62 102 ILE A O 1
ATOM 823 N N . VAL A 1 103 ? -3.337 3.697 -20.134 1.00 94.12 103 VAL A N 1
ATOM 824 C CA . VAL A 1 103 ? -4.565 3.511 -20.926 1.00 94.12 103 VAL A CA 1
ATOM 825 C C . VAL A 1 103 ? -4.662 2.096 -21.501 1.00 94.12 103 VAL A C 1
ATOM 827 O O . VAL A 1 103 ? -5.742 1.509 -21.512 1.00 94.12 103 VAL A O 1
ATOM 830 N N . LYS A 1 104 ? -3.552 1.532 -21.989 1.00 94.00 104 LYS A N 1
ATOM 831 C CA . LYS A 1 104 ? -3.541 0.228 -22.674 1.00 94.00 104 LYS A CA 1
ATOM 832 C C . LYS A 1 104 ? -3.495 -0.959 -21.714 1.00 94.00 104 LYS A C 1
ATOM 834 O O . LYS A 1 104 ? -3.891 -2.058 -22.098 1.00 94.00 104 LYS A O 1
ATOM 839 N N . ARG A 1 105 ? -2.992 -0.772 -20.492 1.00 94.00 105 ARG A N 1
ATOM 840 C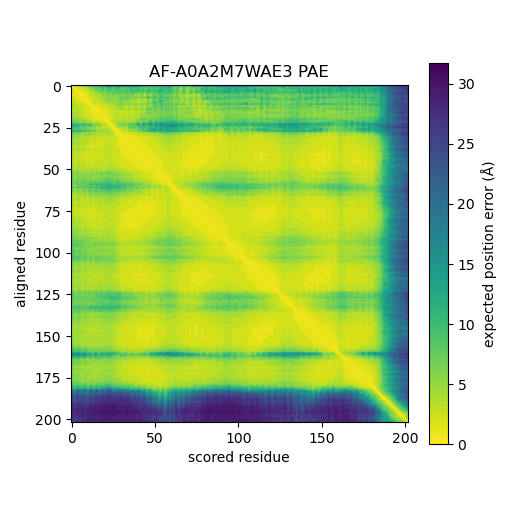 CA . ARG A 1 105 ? -2.746 -1.848 -19.524 1.00 94.00 105 ARG A CA 1
ATOM 841 C C . ARG A 1 105 ? -3.628 -1.649 -18.291 1.00 94.00 105 ARG A C 1
ATOM 843 O O . ARG A 1 105 ? -3.249 -0.918 -17.375 1.00 94.00 105 ARG A O 1
ATOM 850 N N . PRO A 1 106 ? -4.778 -2.342 -18.203 1.00 93.44 106 PRO A N 1
ATOM 851 C CA . PRO A 1 106 ? -5.748 -2.102 -17.137 1.00 93.44 106 PRO A CA 1
ATOM 852 C C . PRO A 1 106 ? -5.185 -2.395 -15.740 1.00 93.44 106 PRO A C 1
ATOM 854 O O . PRO A 1 106 ? -5.580 -1.754 -14.769 1.00 93.44 106 PRO A O 1
ATOM 857 N N . TYR A 1 107 ? -4.222 -3.317 -15.613 1.00 93.69 107 TYR A N 1
ATOM 858 C CA . TYR A 1 107 ? -3.563 -3.571 -14.332 1.00 93.69 107 TYR A CA 1
ATOM 859 C C . TYR A 1 107 ? -2.804 -2.339 -13.825 1.00 93.69 107 TYR A C 1
ATOM 861 O O . TYR A 1 107 ? -2.904 -2.042 -12.638 1.00 93.69 107 TYR A O 1
ATOM 869 N N . ILE A 1 108 ? -2.137 -1.568 -14.691 1.00 95.12 108 ILE A N 1
ATOM 870 C CA . ILE A 1 108 ? -1.447 -0.327 -14.298 1.00 95.12 108 ILE A CA 1
ATOM 871 C C . ILE A 1 108 ? -2.467 0.694 -13.794 1.00 95.12 108 ILE A C 1
ATOM 873 O O . ILE A 1 108 ? -2.277 1.279 -12.729 1.00 95.12 108 ILE A O 1
ATOM 877 N N . THR A 1 109 ? -3.600 0.850 -14.484 1.00 96.19 109 THR A N 1
ATOM 878 C CA . THR A 1 109 ? -4.682 1.748 -14.049 1.00 96.19 109 THR A CA 1
ATOM 879 C C . THR A 1 109 ? -5.192 1.392 -12.648 1.00 96.19 109 THR A C 1
ATOM 881 O O . THR A 1 109 ? -5.361 2.269 -11.800 1.00 96.19 109 THR A O 1
ATOM 884 N N . ILE A 1 110 ? -5.404 0.100 -12.372 1.00 97.25 110 ILE A N 1
ATOM 885 C CA . ILE A 1 110 ? -5.835 -0.382 -11.051 1.00 97.25 110 ILE A CA 1
ATOM 886 C C . ILE A 1 110 ? -4.738 -0.170 -9.993 1.00 97.25 110 ILE A C 1
ATOM 888 O O . ILE A 1 110 ? -5.049 0.181 -8.850 1.00 97.25 110 ILE A O 1
ATOM 892 N N . GLY A 1 111 ? -3.463 -0.322 -10.359 1.00 97.19 111 GLY A N 1
ATOM 893 C CA . GLY A 1 111 ? -2.320 -0.006 -9.497 1.00 97.19 111 GLY A CA 1
ATOM 894 C C . GLY A 1 111 ? -2.286 1.476 -9.106 1.00 97.19 111 GLY A C 1
ATOM 895 O O . GLY A 1 111 ? -2.244 1.806 -7.918 1.00 97.19 111 GLY A O 1
ATOM 896 N N . MET A 1 112 ? -2.436 2.373 -10.086 1.00 96.88 112 MET A N 1
ATOM 897 C CA . MET A 1 112 ? -2.534 3.824 -9.873 1.00 96.88 112 MET A CA 1
ATOM 898 C C . MET A 1 112 ? -3.713 4.186 -8.968 1.00 96.88 112 MET A C 1
ATOM 900 O O . MET A 1 112 ? -3.550 4.935 -8.005 1.00 96.88 112 MET A O 1
ATOM 904 N N . LEU A 1 113 ? -4.895 3.612 -9.223 1.00 97.50 113 LEU A N 1
ATOM 905 C CA . LEU A 1 113 ? -6.078 3.816 -8.386 1.00 97.50 113 LEU A CA 1
ATOM 906 C C . LEU A 1 113 ? -5.828 3.367 -6.940 1.00 97.50 113 LEU A C 1
ATOM 908 O O . LEU A 1 113 ? -6.181 4.071 -5.996 1.00 97.50 113 LEU A O 1
ATOM 912 N N . THR A 1 114 ? -5.193 2.210 -6.760 1.00 98.19 114 THR A N 1
ATOM 913 C CA . THR A 1 114 ? -4.829 1.691 -5.437 1.00 98.19 114 THR A CA 1
ATOM 914 C C . THR A 1 114 ? -3.920 2.673 -4.700 1.00 98.19 114 THR A C 1
ATOM 916 O O . THR A 1 114 ? -4.192 3.013 -3.547 1.00 98.19 114 THR A O 1
ATOM 919 N N . TRP A 1 115 ? -2.875 3.176 -5.361 1.00 98.44 115 TRP A N 1
ATOM 920 C CA . TRP A 1 115 ? -1.964 4.160 -4.776 1.00 98.44 115 TRP A CA 1
ATOM 921 C C . TRP A 1 115 ? -2.683 5.474 -4.425 1.00 98.44 115 TRP A C 1
ATOM 923 O O . TRP A 1 115 ? -2.518 5.992 -3.318 1.00 98.44 115 TRP A O 1
ATOM 933 N N . LEU A 1 116 ? -3.569 5.957 -5.305 1.00 98.19 116 LEU A N 1
ATOM 934 C CA . LEU A 1 116 ? -4.401 7.142 -5.066 1.00 98.19 116 LEU A CA 1
ATOM 935 C C . LEU A 1 116 ? -5.351 6.975 -3.878 1.00 98.19 116 LEU A C 1
ATOM 937 O O . LEU A 1 116 ? -5.600 7.946 -3.169 1.00 98.19 116 LEU A O 1
ATOM 941 N N . ILE A 1 117 ? -5.861 5.768 -3.621 1.00 98.25 117 ILE A N 1
ATOM 942 C CA . ILE A 1 117 ? -6.647 5.475 -2.415 1.00 98.25 117 ILE A CA 1
ATOM 943 C C . ILE A 1 117 ? -5.749 5.474 -1.172 1.00 98.25 117 ILE A C 1
ATOM 945 O O . ILE A 1 117 ? -6.149 5.975 -0.122 1.00 98.25 117 ILE A O 1
ATOM 949 N N . LEU A 1 118 ? -4.538 4.920 -1.251 1.00 98.00 118 LEU A N 1
ATOM 950 C CA . LEU A 1 118 ? -3.620 4.859 -0.109 1.00 98.00 118 LEU A CA 1
ATOM 951 C C . LEU A 1 118 ? -3.105 6.244 0.314 1.00 98.00 118 LEU A C 1
ATOM 953 O O . LEU A 1 118 ? -2.896 6.472 1.508 1.00 98.00 118 LEU A O 1
ATOM 957 N N . LEU A 1 119 ? -2.957 7.181 -0.623 1.00 97.62 119 LEU A N 1
ATOM 958 C CA . LEU A 1 119 ? -2.476 8.541 -0.371 1.00 97.62 119 LEU A CA 1
ATOM 959 C C . LEU A 1 119 ? -3.273 9.305 0.716 1.00 97.62 119 LEU A C 1
ATOM 961 O O . LEU A 1 119 ? -2.675 9.708 1.720 1.00 97.62 119 LEU A O 1
ATOM 965 N N . PRO A 1 120 ? -4.608 9.487 0.620 1.00 96.44 120 PRO A N 1
ATOM 966 C CA . PRO A 1 120 ? -5.382 10.154 1.663 1.00 96.44 120 PRO A CA 1
ATOM 967 C C . PRO A 1 120 ? -5.369 9.376 2.982 1.00 96.44 120 PRO A C 1
ATOM 969 O O . PRO A 1 120 ? -5.395 9.991 4.049 1.00 96.44 1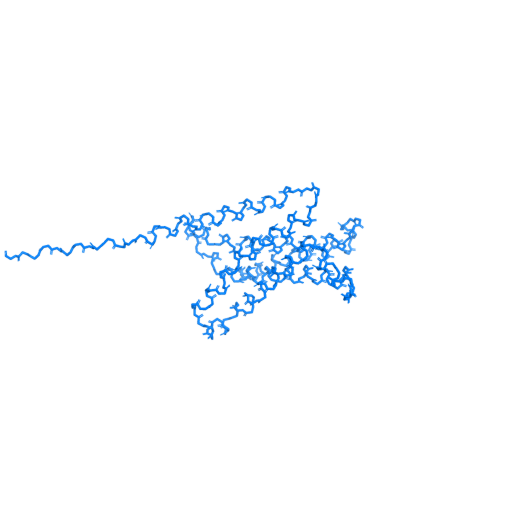20 PRO A O 1
ATOM 972 N N . LEU A 1 121 ? -5.280 8.042 2.953 1.00 96.06 121 LEU A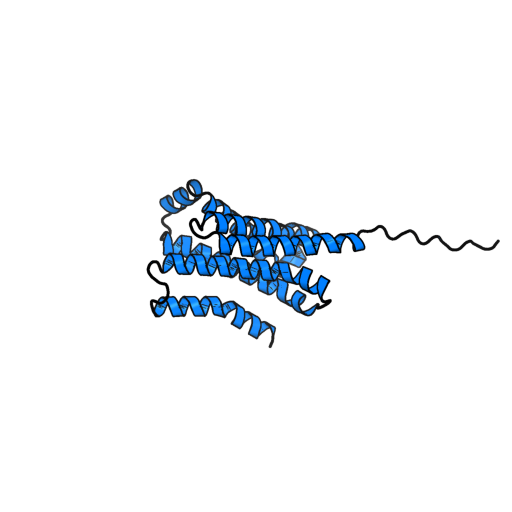 N 1
ATOM 973 C CA . LEU A 1 121 ? -5.140 7.224 4.164 1.00 96.06 121 LEU A CA 1
ATOM 974 C C . LEU A 1 121 ? -3.815 7.517 4.881 1.00 96.06 121 LEU A C 1
ATOM 976 O O . LEU A 1 121 ? -3.795 7.672 6.104 1.00 96.06 121 LEU A O 1
ATOM 980 N N . ALA A 1 122 ? -2.720 7.653 4.132 1.00 95.50 122 ALA A N 1
ATOM 981 C CA . ALA A 1 122 ? -1.412 7.997 4.674 1.00 95.50 122 ALA A CA 1
ATOM 982 C C . ALA A 1 122 ? -1.397 9.418 5.257 1.00 95.50 122 ALA A C 1
ATOM 984 O O . ALA A 1 122 ? -0.990 9.600 6.410 1.00 95.50 122 ALA A O 1
ATOM 985 N N . ILE A 1 123 ? -1.923 10.407 4.525 1.00 94.38 123 ILE A N 1
ATOM 986 C CA . ILE A 1 123 ? -2.013 11.809 4.974 1.00 94.38 123 ILE A CA 1
ATOM 987 C C . ILE A 1 123 ? -2.847 11.915 6.260 1.00 94.38 123 ILE A C 1
ATOM 989 O O . ILE A 1 123 ? -2.428 12.513 7.256 1.00 94.38 123 ILE A O 1
ATOM 993 N N . THR A 1 124 ? -4.013 11.266 6.284 1.00 94.38 124 THR A N 1
ATOM 994 C CA . THR A 1 124 ? -4.936 11.305 7.431 1.00 94.38 124 THR A CA 1
ATOM 995 C C . THR A 1 124 ? -4.527 10.393 8.590 1.00 94.38 124 THR A C 1
ATOM 997 O O . THR A 1 124 ? -5.193 10.364 9.631 1.00 94.38 124 THR A O 1
ATOM 1000 N N . SER A 1 125 ? -3.396 9.692 8.476 1.00 88.88 125 SER A N 1
ATOM 1001 C CA . SER A 1 125 ? -2.805 8.953 9.591 1.00 88.88 125 SER A CA 1
ATOM 1002 C C . SER A 1 125 ? -2.182 9.884 10.642 1.00 88.88 125 SER A C 1
ATOM 1004 O O . SER A 1 125 ? -2.023 9.485 11.798 1.00 88.88 125 SER A O 1
ATOM 1006 N N . HIS A 1 126 ? -1.845 11.132 10.287 1.00 89.62 126 HIS A N 1
ATOM 1007 C CA . HIS A 1 126 ? -1.189 12.072 11.195 1.00 89.62 126 HIS A CA 1
ATOM 1008 C C . HIS A 1 126 ? -2.134 12.550 12.314 1.00 89.62 126 HIS A C 1
ATOM 1010 O O . HIS A 1 126 ? -3.275 12.932 12.068 1.00 89.62 126 HIS A O 1
ATOM 1016 N N . ASN A 1 127 ? -1.663 12.588 13.570 1.00 85.81 127 ASN A N 1
ATOM 1017 C CA . ASN A 1 127 ? -2.523 12.884 14.732 1.00 85.81 127 ASN A CA 1
ATOM 1018 C C . ASN A 1 127 ? -3.176 14.275 14.671 1.00 85.81 127 ASN A C 1
ATOM 1020 O O . ASN A 1 127 ? -4.281 14.449 15.181 1.00 85.81 127 ASN A O 1
ATOM 1024 N N . LYS A 1 128 ? -2.492 15.268 14.088 1.00 89.56 128 LYS A N 1
ATOM 1025 C CA . LYS A 1 128 ? -3.043 16.619 13.886 1.00 89.56 128 LYS A CA 1
ATOM 1026 C C . LYS A 1 128 ? -4.214 16.579 12.899 1.00 89.56 128 LYS A C 1
ATOM 1028 O O . LYS A 1 128 ? -5.304 17.018 13.241 1.00 89.56 128 LYS A O 1
ATOM 1033 N N . VAL A 1 129 ? -4.008 15.933 11.751 1.00 89.81 129 VAL A N 1
ATOM 1034 C CA . VAL A 1 129 ? -5.014 15.766 10.694 1.00 89.81 129 VAL A CA 1
ATOM 1035 C C . VAL A 1 129 ? -6.221 14.975 11.207 1.00 89.81 129 VAL A C 1
ATOM 1037 O O . VAL A 1 129 ? -7.352 15.417 11.053 1.00 89.81 129 VAL A O 1
ATOM 1040 N N . ARG A 1 130 ? -6.000 13.866 11.930 1.00 90.19 130 ARG A N 1
ATOM 1041 C CA . ARG A 1 130 ? -7.080 13.080 12.556 1.00 90.19 130 ARG A CA 1
ATOM 1042 C C . ARG A 1 130 ? -7.933 13.900 13.529 1.00 90.19 130 ARG A C 1
ATOM 1044 O O . ARG A 1 130 ? -9.141 13.706 13.575 1.00 90.19 130 ARG A O 1
ATOM 1051 N N . ARG A 1 131 ? -7.311 14.767 14.340 1.00 89.38 131 ARG A N 1
ATOM 1052 C CA . ARG A 1 131 ? -8.040 15.629 15.286 1.00 89.38 131 ARG A CA 1
ATOM 1053 C C . ARG A 1 131 ? -8.862 16.693 14.560 1.00 89.38 131 ARG A C 1
ATOM 1055 O O . ARG A 1 131 ? -9.981 16.944 14.977 1.00 89.38 131 ARG A O 1
ATOM 1062 N N . TRP A 1 132 ? -8.326 17.255 13.479 1.00 92.81 132 TRP A N 1
ATOM 1063 C CA . TRP A 1 132 ? -9.008 18.262 12.666 1.00 92.81 132 TRP A CA 1
ATOM 1064 C C . TRP A 1 132 ? -10.194 17.693 11.867 1.00 92.81 132 TRP A C 1
ATOM 1066 O O . TRP A 1 132 ? -11.268 18.278 11.880 1.00 92.81 132 TRP A O 1
ATOM 1076 N N . LEU A 1 133 ? -10.042 16.520 11.239 1.00 90.56 133 LEU A N 1
ATOM 1077 C CA . LEU A 1 133 ? -11.103 15.875 10.446 1.00 90.56 133 LEU A CA 1
ATOM 1078 C C . LEU A 1 133 ? -12.296 15.364 11.269 1.00 90.56 133 LEU A C 1
ATOM 1080 O O . LEU A 1 133 ? -13.363 15.105 10.712 1.00 90.56 133 LEU A O 1
ATOM 1084 N N . GLY A 1 134 ? -12.099 15.128 12.566 1.00 93.12 134 GLY A N 1
ATOM 1085 C CA . GLY A 1 134 ? -13.066 14.428 13.404 1.00 93.12 134 GLY A CA 1
ATOM 1086 C C . GLY A 1 134 ? -13.088 12.908 13.177 1.00 93.12 134 GLY A C 1
ATOM 1087 O O . GLY A 1 134 ? -12.706 12.378 12.128 1.00 93.12 134 GLY A O 1
ATOM 1088 N N . MET A 1 135 ? -13.533 12.171 14.200 1.00 90.56 135 MET A N 1
ATOM 1089 C CA . MET A 1 135 ? -13.445 10.704 14.218 1.00 90.56 135 MET A CA 1
ATOM 1090 C C . MET A 1 135 ? -14.322 10.037 13.148 1.00 90.56 135 MET A C 1
ATOM 1092 O O . MET A 1 135 ? -13.931 9.009 12.590 1.00 90.56 135 MET A O 1
ATOM 1096 N N . ASP A 1 136 ? -15.487 10.605 12.837 1.00 92.31 136 ASP A N 1
ATOM 1097 C CA . ASP A 1 136 ? -16.448 9.983 11.921 1.00 92.31 136 ASP A CA 1
ATOM 1098 C C . ASP A 1 136 ? -15.993 10.043 10.468 1.00 92.31 136 ASP A C 1
ATOM 1100 O O . ASP A 1 136 ? -15.985 9.017 9.780 1.00 92.31 136 ASP A O 1
ATOM 1104 N N . LEU A 1 137 ? -15.544 11.212 10.003 1.00 93.94 137 LEU A N 1
ATOM 1105 C CA . LEU A 1 137 ? -14.997 11.349 8.657 1.00 93.94 137 LEU A CA 1
ATOM 1106 C C . LEU A 1 137 ? -13.687 10.565 8.516 1.00 93.94 137 LEU A C 1
ATOM 1108 O O . LEU A 1 137 ? -13.507 9.851 7.530 1.00 93.94 137 LEU A O 1
ATOM 1112 N N . TRP A 1 138 ? -12.824 10.586 9.539 1.00 93.50 138 TRP A N 1
ATOM 1113 C CA . TRP A 1 138 ? -11.606 9.772 9.562 1.00 93.50 138 TRP A CA 1
ATOM 1114 C C . TRP A 1 138 ? -11.905 8.274 9.395 1.00 93.50 138 TRP A C 1
ATOM 1116 O O . TRP A 1 138 ? -11.262 7.602 8.585 1.00 93.50 138 TRP A O 1
ATOM 1126 N N . ARG A 1 139 ? -12.924 7.752 10.098 1.00 92.25 139 ARG A N 1
ATOM 1127 C CA . ARG A 1 139 ? -13.389 6.364 9.941 1.00 92.25 139 ARG A CA 1
ATOM 1128 C C . ARG A 1 139 ? -13.921 6.100 8.534 1.00 92.25 139 ARG A C 1
ATOM 1130 O O . ARG A 1 139 ? -13.614 5.047 7.982 1.00 92.25 139 ARG A O 1
ATOM 1137 N N . LYS A 1 140 ? -14.701 7.023 7.952 1.00 94.50 140 LYS A N 1
ATOM 1138 C CA . LYS A 1 140 ? -15.221 6.900 6.577 1.00 94.50 140 LYS A CA 1
ATOM 1139 C C . LYS A 1 140 ? -14.081 6.785 5.564 1.00 94.50 140 LYS A C 1
ATOM 1141 O O . LYS A 1 140 ? -14.093 5.845 4.775 1.00 94.50 140 LYS A O 1
ATOM 1146 N N . ILE A 1 141 ? -13.080 7.663 5.649 1.00 95.00 141 ILE A N 1
ATOM 1147 C CA . ILE A 1 141 ? -11.887 7.639 4.791 1.00 95.00 141 ILE A CA 1
ATOM 1148 C C . ILE A 1 141 ? -11.128 6.323 4.976 1.00 95.00 141 ILE A C 1
ATOM 1150 O O . ILE A 1 141 ? -10.873 5.607 4.018 1.00 95.00 141 ILE A O 1
ATOM 1154 N N . HIS A 1 142 ? -10.856 5.913 6.214 1.00 95.12 142 HIS A N 1
ATOM 1155 C CA . HIS A 1 142 ? -10.076 4.699 6.462 1.00 95.12 142 HIS A CA 1
ATOM 1156 C C . HIS A 1 142 ? -10.798 3.393 6.095 1.00 95.12 142 HIS A C 1
ATOM 1158 O O . HIS A 1 142 ? -10.155 2.345 6.086 1.00 95.12 142 HIS A O 1
ATOM 1164 N N . ARG A 1 143 ? -12.100 3.409 5.764 1.00 95.06 143 ARG A N 1
ATOM 1165 C CA . ARG A 1 143 ? -12.780 2.233 5.187 1.00 95.06 143 ARG A CA 1
ATOM 1166 C C . ARG A 1 143 ? -12.340 1.941 3.756 1.00 95.06 143 ARG A C 1
ATOM 1168 O O . ARG A 1 143 ? -12.418 0.789 3.343 1.00 95.06 143 ARG A O 1
ATOM 1175 N N . TRP A 1 144 ? -11.802 2.924 3.040 1.00 97.62 144 TRP A N 1
ATOM 1176 C CA . TRP A 1 144 ? -11.265 2.712 1.698 1.00 97.62 144 TRP A CA 1
ATOM 1177 C C . TRP A 1 144 ? -10.055 1.769 1.669 1.00 97.62 144 TRP A C 1
ATOM 1179 O O . TRP A 1 144 ? -9.736 1.232 0.616 1.00 97.62 144 TRP A O 1
ATOM 1189 N N . VAL A 1 145 ? -9.454 1.453 2.825 1.00 96.75 145 VAL A N 1
ATOM 1190 C CA . VAL A 1 145 ? -8.399 0.430 2.933 1.00 96.75 145 VAL A CA 1
ATOM 1191 C C . VAL A 1 145 ? -8.844 -0.938 2.406 1.00 96.75 145 VAL A C 1
ATOM 1193 O O . VAL A 1 145 ? -8.020 -1.697 1.913 1.00 96.75 145 VAL A O 1
ATOM 1196 N N . TYR A 1 146 ? -10.138 -1.267 2.495 1.00 95.94 146 TYR A N 1
ATOM 1197 C CA . TYR A 1 146 ? -10.650 -2.534 1.971 1.00 95.94 146 TYR A CA 1
ATOM 1198 C C . TYR A 1 146 ? -10.739 -2.525 0.448 1.00 95.94 146 TYR A C 1
ATOM 1200 O O . TYR A 1 146 ? -10.470 -3.545 -0.176 1.00 95.94 146 TYR A O 1
ATOM 1208 N N . VAL A 1 147 ? -11.089 -1.372 -0.133 1.00 97.62 147 VAL A N 1
ATOM 1209 C CA . VAL A 1 147 ? -11.076 -1.182 -1.585 1.00 97.62 147 VAL A CA 1
ATOM 1210 C C . VAL A 1 147 ? -9.639 -1.272 -2.078 1.00 97.62 147 VAL A C 1
ATOM 1212 O O . VAL A 1 147 ? -9.379 -2.082 -2.953 1.00 97.62 147 VAL A O 1
ATOM 1215 N N . ALA A 1 148 ? -8.708 -0.556 -1.432 1.00 97.94 148 ALA A N 1
ATOM 1216 C CA . ALA A 1 148 ? -7.283 -0.646 -1.738 1.00 97.94 148 ALA A CA 1
ATOM 1217 C C . ALA A 1 148 ? -6.772 -2.092 -1.679 1.00 97.94 148 ALA A C 1
ATOM 1219 O O . ALA A 1 148 ? -6.081 -2.526 -2.584 1.00 97.94 148 ALA A O 1
ATOM 1220 N N . ALA A 1 149 ? -7.149 -2.870 -0.659 1.00 97.19 149 ALA A N 1
ATOM 1221 C CA . ALA A 1 149 ? -6.730 -4.267 -0.561 1.00 97.19 149 ALA A CA 1
ATOM 1222 C C . ALA A 1 149 ? -7.285 -5.143 -1.691 1.00 97.19 149 ALA A C 1
ATOM 1224 O O . ALA A 1 149 ? -6.547 -5.950 -2.249 1.00 97.19 149 ALA A O 1
ATOM 1225 N N . ALA A 1 150 ? -8.558 -4.972 -2.054 1.00 96.94 150 ALA A N 1
ATOM 1226 C CA . ALA A 1 150 ? -9.150 -5.700 -3.171 1.00 96.94 150 ALA A CA 1
ATOM 1227 C C . ALA A 1 150 ? -8.488 -5.323 -4.508 1.00 96.94 150 ALA A C 1
ATOM 1229 O O . ALA A 1 150 ? -8.134 -6.204 -5.291 1.00 96.94 150 ALA A O 1
ATOM 1230 N N . THR A 1 151 ? -8.267 -4.029 -4.749 1.00 97.81 151 THR A N 1
ATOM 1231 C CA . THR A 1 151 ? -7.625 -3.549 -5.976 1.00 97.81 151 THR A CA 1
ATOM 1232 C C . THR A 1 151 ? -6.143 -3.918 -6.035 1.00 97.81 151 THR A C 1
ATOM 1234 O O . THR A 1 151 ? -5.668 -4.224 -7.121 1.00 97.81 151 THR A O 1
ATOM 1237 N N . SER A 1 152 ? -5.427 -4.001 -4.904 1.00 97.25 152 SER A N 1
ATOM 1238 C CA . SER A 1 152 ? -4.051 -4.526 -4.854 1.00 97.25 152 SER A CA 1
ATOM 1239 C C . SER A 1 152 ? -3.970 -5.981 -5.315 1.00 97.25 152 SER A C 1
ATOM 1241 O O . SER A 1 152 ? -3.102 -6.312 -6.117 1.00 97.25 152 SER A O 1
ATOM 1243 N N . ILE A 1 153 ? -4.871 -6.850 -4.836 1.00 96.44 153 ILE A N 1
ATOM 1244 C CA . ILE A 1 153 ? -4.912 -8.257 -5.270 1.00 96.44 153 ILE A CA 1
ATOM 1245 C C . ILE A 1 153 ? -5.246 -8.348 -6.758 1.00 96.44 153 ILE A C 1
ATOM 1247 O O . ILE A 1 153 ? -4.598 -9.102 -7.479 1.00 96.44 153 ILE A O 1
ATOM 1251 N N . LEU A 1 154 ? -6.221 -7.565 -7.230 1.00 96.31 154 LEU A N 1
ATOM 1252 C CA . LEU A 1 154 ? -6.603 -7.542 -8.643 1.00 96.31 154 LEU A CA 1
ATOM 1253 C C . LEU A 1 154 ? -5.447 -7.083 -9.540 1.00 96.31 154 LEU A C 1
ATOM 1255 O O . LEU A 1 154 ? -5.140 -7.744 -10.527 1.00 96.31 154 LEU A O 1
ATOM 1259 N N . HIS A 1 155 ? -4.785 -5.986 -9.164 1.00 96.31 155 HIS A N 1
ATOM 1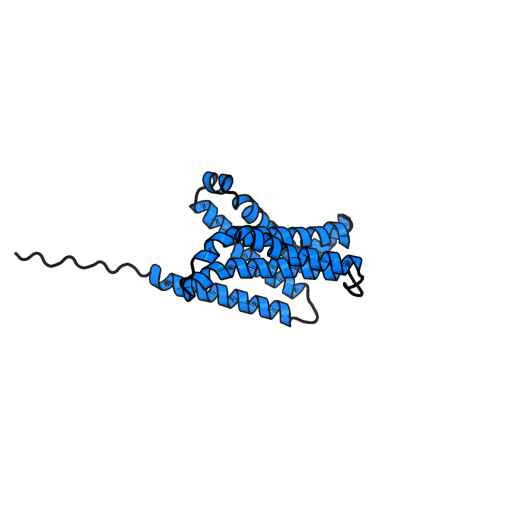260 C CA . HIS A 1 155 ? -3.592 -5.480 -9.838 1.00 96.31 155 HIS A CA 1
ATOM 1261 C C . HIS A 1 155 ? -2.508 -6.561 -9.930 1.00 96.31 155 HIS A C 1
ATOM 1263 O O . HIS A 1 155 ? -2.023 -6.836 -11.024 1.00 96.31 155 HIS A O 1
ATOM 1269 N N . PHE A 1 156 ? -2.194 -7.228 -8.813 1.00 95.19 156 PHE A N 1
ATOM 1270 C CA . PHE A 1 156 ? -1.178 -8.280 -8.781 1.00 95.19 156 PHE A CA 1
ATOM 1271 C C . PHE A 1 156 ? -1.558 -9.493 -9.645 1.00 95.19 156 PHE A C 1
ATOM 1273 O O . PHE A 1 156 ? -0.741 -9.989 -10.417 1.00 95.19 156 PHE A O 1
ATOM 1280 N N . SER A 1 157 ? -2.822 -9.920 -9.580 1.00 93.69 157 SER A N 1
ATOM 1281 C CA . SER A 1 157 ? -3.332 -11.065 -10.349 1.00 93.69 157 SER A CA 1
ATOM 1282 C C . SER A 1 157 ? -3.283 -10.820 -11.858 1.00 93.69 157 SER A C 1
ATOM 1284 O O . SER A 1 157 ? -3.043 -11.741 -12.629 1.00 93.69 157 SER A O 1
ATOM 1286 N N . TRP A 1 158 ? -3.519 -9.584 -12.308 1.00 93.00 158 TRP A N 1
ATOM 1287 C CA . TRP A 1 158 ? -3.437 -9.237 -13.730 1.00 93.00 158 TRP A CA 1
ATOM 1288 C C . TRP A 1 158 ? -2.013 -8.949 -14.210 1.00 93.00 158 TRP A C 1
ATOM 1290 O O . TRP A 1 158 ? -1.739 -9.106 -15.401 1.00 93.00 158 TRP A O 1
ATOM 1300 N N . ALA A 1 159 ? -1.122 -8.524 -13.312 1.00 88.81 159 ALA A N 1
ATOM 1301 C CA . ALA A 1 159 ? 0.280 -8.289 -13.634 1.00 88.81 159 ALA A CA 1
ATOM 1302 C C . ALA A 1 159 ? 1.029 -9.608 -13.891 1.00 88.81 159 ALA A C 1
ATOM 1304 O O . ALA A 1 159 ? 1.792 -9.708 -14.853 1.00 88.81 159 ALA A O 1
ATOM 1305 N N . VAL A 1 160 ? 0.779 -10.642 -13.080 1.00 87.00 160 VAL A N 1
ATOM 1306 C CA . VAL A 1 160 ? 1.415 -11.956 -13.244 1.00 87.00 160 VAL A CA 1
ATOM 1307 C C . VAL A 1 160 ? 0.597 -12.821 -14.198 1.00 87.00 160 VAL A C 1
ATOM 1309 O O . VAL A 1 160 ? -0.563 -13.109 -13.940 1.00 87.00 160 VAL A O 1
ATOM 1312 N N . LYS A 1 161 ? 1.189 -13.262 -15.315 1.00 78.94 161 LYS A N 1
ATOM 1313 C CA . LYS A 1 161 ? 0.471 -14.061 -16.330 1.00 78.94 161 LYS A CA 1
ATOM 1314 C C . LYS A 1 161 ? 0.656 -15.571 -16.198 1.00 78.94 161 LYS A C 1
ATOM 1316 O O . LYS A 1 161 ? -0.260 -16.311 -16.534 1.00 78.94 161 LYS A O 1
ATOM 1321 N N . LEU A 1 162 ? 1.833 -16.017 -15.758 1.00 79.00 162 LEU A N 1
ATOM 1322 C CA . LEU A 1 162 ? 2.219 -17.434 -15.791 1.00 79.00 162 LEU A CA 1
ATOM 1323 C C . LEU A 1 162 ? 1.846 -18.179 -14.506 1.00 79.00 162 LEU A C 1
ATOM 1325 O O . LEU A 1 162 ? 1.224 -19.234 -14.582 1.00 79.00 162 LEU A O 1
ATOM 1329 N N . ASP A 1 163 ? 2.189 -17.626 -13.340 1.00 86.06 163 ASP A N 1
ATOM 1330 C CA . ASP A 1 163 ? 1.957 -18.276 -12.047 1.00 86.06 163 ASP A CA 1
ATOM 1331 C C . ASP A 1 163 ? 1.014 -17.454 -11.157 1.00 86.06 163 ASP A C 1
ATOM 1333 O O . ASP A 1 163 ? 1.396 -16.469 -10.531 1.00 86.06 163 ASP A O 1
ATOM 1337 N N . GLN A 1 164 ? -0.245 -17.883 -11.084 1.00 89.94 164 GLN A N 1
ATOM 1338 C CA . GLN A 1 164 ? -1.278 -17.246 -10.259 1.00 89.94 164 GLN A CA 1
ATOM 1339 C C . GLN A 1 164 ? -1.247 -17.697 -8.789 1.00 89.94 164 GLN A C 1
ATOM 1341 O O . GLN A 1 164 ? -2.075 -17.253 -7.991 1.00 89.94 164 GLN A O 1
ATOM 1346 N N . THR A 1 165 ? -0.310 -18.567 -8.400 1.00 91.31 165 THR A N 1
ATOM 1347 C CA . THR A 1 165 ? -0.266 -19.157 -7.057 1.00 91.31 165 THR A CA 1
ATOM 1348 C C . THR A 1 165 ? -0.113 -18.093 -5.969 1.00 91.31 165 THR A C 1
ATOM 1350 O O . THR A 1 165 ? -0.863 -18.100 -4.991 1.00 91.31 165 THR A O 1
ATOM 1353 N N . GLU A 1 166 ? 0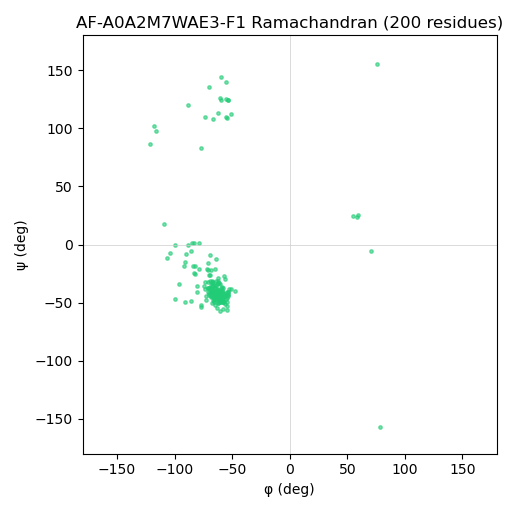.818 -17.153 -6.135 1.00 89.31 166 GLU A N 1
ATOM 1354 C CA . GLU A 1 166 ? 1.050 -16.068 -5.172 1.00 89.31 166 GLU A CA 1
ATOM 1355 C C . GLU A 1 166 ? -0.154 -15.107 -5.064 1.00 89.31 166 GLU A C 1
ATOM 1357 O O . GLU A 1 166 ? -0.661 -14.924 -3.948 1.00 89.31 166 GLU A O 1
ATOM 1362 N N . PRO A 1 167 ? -0.702 -14.549 -6.169 1.00 91.69 167 PRO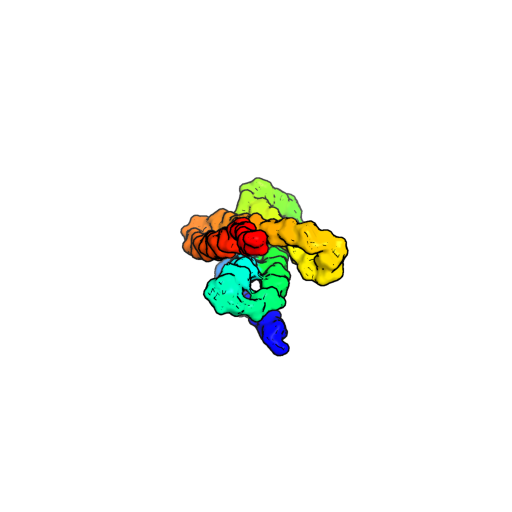 A N 1
ATOM 1363 C CA . PRO A 1 167 ? -1.922 -13.741 -6.112 1.00 91.69 167 PRO A CA 1
ATOM 1364 C C . PRO A 1 167 ? -3.097 -14.447 -5.424 1.00 91.69 167 PRO A C 1
ATOM 1366 O O . PRO A 1 167 ? -3.768 -13.852 -4.574 1.00 91.69 167 PRO A O 1
ATOM 1369 N N . LEU A 1 168 ? -3.314 -15.734 -5.723 1.00 93.00 168 LEU A N 1
ATOM 1370 C CA . LEU A 1 168 ? -4.377 -16.532 -5.110 1.00 93.00 168 LEU A CA 1
ATOM 1371 C C . LEU A 1 168 ? -4.166 -16.718 -3.605 1.00 93.00 168 LEU A C 1
ATOM 1373 O O . LEU A 1 168 ? -5.114 -16.534 -2.839 1.00 93.00 168 LEU A O 1
ATOM 1377 N N . ARG A 1 169 ? -2.941 -17.027 -3.155 1.00 95.00 169 ARG A N 1
ATOM 1378 C CA . ARG A 1 169 ? -2.618 -17.154 -1.720 1.00 95.00 169 ARG A CA 1
ATOM 1379 C C . ARG A 1 169 ? -2.976 -15.878 -0.963 1.00 95.00 169 ARG A C 1
ATOM 1381 O O . ARG A 1 169 ? -3.700 -15.935 0.034 1.00 95.00 169 ARG A O 1
ATOM 1388 N N . TYR A 1 170 ? -2.527 -14.722 -1.448 1.00 94.50 170 TYR A N 1
ATOM 1389 C CA . TYR A 1 170 ? -2.844 -13.444 -0.811 1.00 94.50 170 TYR A CA 1
ATOM 1390 C C . TYR A 1 170 ? -4.335 -13.100 -0.886 1.00 94.50 170 TYR A C 1
ATOM 1392 O O . TYR A 1 170 ? -4.888 -12.580 0.087 1.00 94.50 170 TYR A O 1
ATOM 1400 N N . GLY A 1 171 ? -5.004 -13.437 -1.992 1.00 94.19 171 GLY A N 1
ATOM 1401 C CA . GLY A 1 171 ? -6.447 -13.275 -2.153 1.00 94.19 171 GLY A CA 1
ATOM 1402 C C . GLY A 1 171 ? -7.247 -14.086 -1.130 1.00 94.19 171 GLY A C 1
ATOM 1403 O O . GLY A 1 171 ? -8.133 -13.540 -0.470 1.00 94.19 171 GLY A O 1
ATOM 1404 N N . VAL A 1 172 ? -6.892 -15.359 -0.926 1.00 95.50 172 VAL A N 1
ATOM 1405 C CA . VAL A 1 172 ? -7.515 -16.234 0.082 1.00 95.50 172 VAL A CA 1
ATOM 1406 C C . VAL A 1 172 ? -7.277 -15.697 1.491 1.00 95.50 172 VAL A C 1
ATOM 1408 O O . VAL A 1 172 ? -8.225 -15.586 2.269 1.00 95.50 172 VAL A O 1
ATOM 1411 N N . ILE A 1 173 ? -6.044 -15.296 1.823 1.00 95.19 173 ILE A N 1
ATOM 1412 C CA . ILE A 1 173 ? -5.733 -14.706 3.134 1.00 95.19 173 ILE A CA 1
ATOM 1413 C C . ILE A 1 173 ? -6.585 -13.454 3.367 1.00 95.19 173 ILE A C 1
ATOM 1415 O O . ILE A 1 173 ? -7.225 -13.326 4.414 1.00 95.19 173 ILE A O 1
ATOM 1419 N N . LEU A 1 174 ? -6.639 -12.542 2.392 1.00 94.38 174 LEU A N 1
ATOM 1420 C CA . LEU A 1 174 ? -7.449 -11.331 2.489 1.00 94.38 174 LEU A CA 1
ATOM 1421 C C . LEU A 1 174 ? -8.930 -11.671 2.694 1.00 94.38 174 LEU A C 1
ATOM 1423 O O . LEU A 1 174 ? -9.564 -11.116 3.594 1.00 94.38 174 LEU A O 1
ATOM 1427 N N . PHE A 1 175 ? -9.470 -12.604 1.909 1.00 94.50 175 PHE A N 1
ATOM 1428 C CA . PHE A 1 175 ? -10.853 -13.053 2.026 1.00 94.50 175 PHE A CA 1
ATOM 1429 C C . PHE A 1 175 ? -11.166 -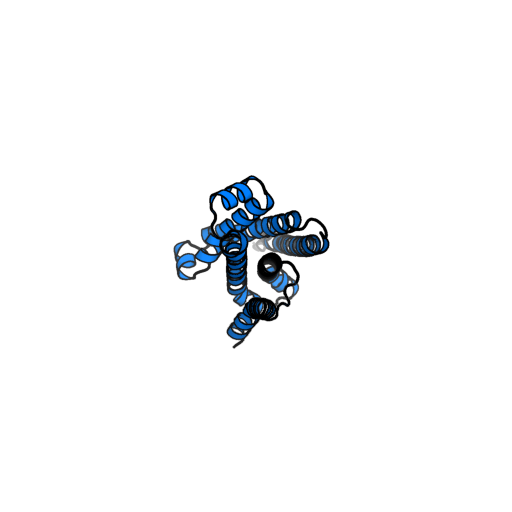13.575 3.435 1.00 94.50 175 PHE A C 1
ATOM 1431 O O . PHE A 1 175 ? -12.122 -13.112 4.064 1.00 94.50 175 PHE A O 1
ATOM 1438 N N . LEU A 1 176 ? -10.323 -14.457 3.981 1.00 93.31 176 LEU A N 1
ATOM 1439 C CA . LEU A 1 176 ? -10.482 -15.002 5.332 1.00 93.31 176 LEU A CA 1
ATOM 1440 C C . LEU A 1 176 ? -10.416 -13.912 6.412 1.00 93.31 176 LEU A C 1
ATOM 1442 O O . LEU A 1 176 ? -11.228 -13.912 7.339 1.00 93.31 176 LEU A O 1
ATOM 1446 N N . LEU A 1 177 ? -9.507 -12.940 6.284 1.00 92.25 177 LEU A N 1
ATOM 1447 C CA . LEU A 1 177 ? -9.400 -11.818 7.225 1.00 92.25 177 LEU A CA 1
ATOM 1448 C C . LEU A 1 177 ? -10.654 -10.933 7.226 1.00 92.25 177 LEU A C 1
ATOM 1450 O O . LEU A 1 177 ? -11.108 -10.488 8.288 1.00 92.25 177 LEU A O 1
ATOM 1454 N N . LEU A 1 178 ? -11.217 -10.658 6.046 1.00 90.38 178 LEU A N 1
ATOM 1455 C CA . LEU A 1 178 ? -12.449 -9.880 5.910 1.00 90.38 178 LEU A CA 1
ATOM 1456 C C . LEU A 1 178 ? -13.660 -10.654 6.443 1.00 90.38 178 LEU A C 1
ATOM 1458 O O . LEU A 1 178 ? -14.517 -10.066 7.114 1.00 90.38 178 LEU A O 1
ATOM 1462 N N . LEU A 1 179 ? -13.697 -11.968 6.213 1.00 89.56 179 LEU A N 1
ATOM 1463 C CA . LEU A 1 179 ? -14.726 -12.856 6.737 1.00 89.56 179 LEU A CA 1
ATOM 1464 C C . LEU A 1 179 ? -14.687 -12.876 8.271 1.00 89.56 179 LEU A C 1
ATOM 1466 O O . LEU A 1 179 ? -15.667 -12.489 8.904 1.00 89.56 179 LEU A O 1
ATOM 1470 N N . ALA A 1 180 ? -13.539 -13.181 8.882 1.00 86.94 180 ALA A N 1
ATOM 1471 C CA . ALA A 1 180 ? -13.373 -13.195 10.339 1.00 86.94 180 ALA A CA 1
ATOM 1472 C C . ALA A 1 180 ? -13.833 -11.879 10.995 1.00 86.94 180 ALA A C 1
ATOM 1474 O O . ALA A 1 180 ? -14.498 -11.875 12.034 1.00 86.94 180 ALA A O 1
ATOM 1475 N N . ARG A 1 181 ? -13.562 -10.738 10.346 1.00 84.81 181 ARG A N 1
ATOM 1476 C CA . ARG A 1 181 ? -14.013 -9.424 10.821 1.00 84.81 181 ARG A CA 1
ATOM 1477 C C . ARG A 1 181 ? -15.539 -9.270 10.792 1.00 84.81 181 ARG A C 1
ATOM 1479 O O . ARG A 1 181 ? -16.096 -8.690 11.722 1.00 84.81 181 ARG A O 1
ATOM 1486 N N . ARG A 1 182 ? -16.229 -9.756 9.752 1.00 82.38 182 ARG A N 1
ATOM 1487 C CA . ARG A 1 182 ? -17.694 -9.621 9.613 1.00 82.38 182 ARG A CA 1
ATOM 1488 C C . ARG A 1 182 ? -18.459 -10.481 10.620 1.00 82.38 182 ARG A C 1
ATOM 1490 O O . ARG A 1 182 ? -19.490 -10.042 11.122 1.00 82.38 182 ARG A O 1
ATOM 1497 N N . TRP A 1 183 ? -17.972 -11.681 10.922 1.00 70.69 183 TRP A N 1
ATOM 1498 C CA . TRP A 1 183 ? -18.695 -12.650 11.754 1.00 70.69 183 TRP A CA 1
ATOM 1499 C C . TRP A 1 183 ? -18.758 -12.225 13.221 1.00 70.69 183 TRP A C 1
ATOM 1501 O O . TRP A 1 183 ? -19.806 -12.321 13.850 1.00 70.69 183 TRP A O 1
ATOM 1511 N N . HIS A 1 184 ? -17.686 -11.633 13.734 1.00 63.03 184 HIS A N 1
ATOM 1512 C CA . HIS A 1 184 ? -17.606 -11.164 15.116 1.00 63.03 184 HIS A CA 1
ATOM 1513 C C . HIS A 1 184 ? -18.165 -9.748 15.358 1.00 63.03 184 HIS A C 1
ATOM 1515 O O . HIS A 1 184 ? -18.249 -9.320 16.506 1.00 63.03 184 HIS A O 1
ATOM 1521 N N . LEU A 1 185 ? -18.568 -9.006 14.318 1.00 58.19 185 LEU A N 1
ATOM 1522 C CA . LEU A 1 185 ? -19.351 -7.771 14.495 1.00 58.19 185 LEU A CA 1
ATOM 1523 C C . LEU A 1 185 ? -20.837 -8.066 14.773 1.00 58.19 185 LEU A C 1
ATOM 1525 O O . LEU A 1 185 ? -21.523 -7.225 15.349 1.00 58.19 185 LEU A O 1
ATOM 1529 N N . LYS A 1 186 ? -21.331 -9.260 14.411 1.00 53.59 186 LYS A N 1
ATOM 1530 C CA . LYS A 1 186 ? -22.735 -9.661 14.609 1.00 53.59 186 LYS A CA 1
ATOM 1531 C C . LYS A 1 186 ? -23.166 -9.758 16.088 1.00 53.59 186 LYS A C 1
ATOM 1533 O O . LYS A 1 186 ? -24.247 -9.260 16.384 1.00 53.59 186 LYS A O 1
ATOM 1538 N N . PRO A 1 187 ? -22.367 -10.298 17.033 1.00 52.84 187 PRO A N 1
ATOM 1539 C CA . PRO A 1 187 ? -22.779 -10.408 18.438 1.00 52.84 187 PRO A CA 1
ATOM 1540 C C . PRO A 1 187 ? -22.862 -9.059 19.171 1.00 52.84 187 PRO A C 1
ATOM 1542 O O . PRO A 1 187 ? -23.626 -8.923 20.116 1.00 52.84 187 PRO A O 1
ATOM 1545 N N . LEU A 1 188 ? -22.097 -8.049 18.735 1.00 51.66 188 LEU A N 1
ATOM 1546 C CA . LEU A 1 188 ? -22.056 -6.715 19.359 1.00 51.66 188 LEU A CA 1
ATOM 1547 C C . LEU A 1 188 ? -23.173 -5.778 18.871 1.00 51.66 188 LEU A C 1
ATOM 1549 O O . LEU A 1 188 ? -23.447 -4.767 19.513 1.00 51.66 188 LEU A O 1
ATOM 1553 N N . LEU A 1 189 ? -23.785 -6.099 17.727 1.00 51.12 189 LEU A N 1
ATOM 1554 C CA . LEU A 1 189 ? -24.907 -5.368 17.127 1.00 51.12 189 LEU A CA 1
ATOM 1555 C C . LEU A 1 189 ? -26.262 -6.028 17.419 1.00 51.12 189 LEU A C 1
ATOM 1557 O O . LEU A 1 189 ? -27.290 -5.513 16.981 1.00 51.12 189 LEU A O 1
ATOM 1561 N N . ALA A 1 190 ? -26.279 -7.148 18.148 1.00 44.56 190 ALA A N 1
ATOM 1562 C CA . ALA A 1 190 ? -27.520 -7.700 18.664 1.00 44.56 190 ALA A CA 1
ATOM 1563 C C . ALA A 1 190 ? -28.154 -6.652 19.599 1.00 44.56 190 ALA A C 1
ATOM 1565 O O . ALA A 1 190 ? -27.462 -6.148 20.492 1.00 44.56 190 ALA A O 1
ATOM 1566 N N . PRO A 1 191 ? -29.427 -6.263 19.392 1.00 47.38 191 PRO A N 1
ATOM 1567 C CA . PRO A 1 191 ? -30.077 -5.304 20.271 1.00 47.38 191 PRO A CA 1
ATOM 1568 C C . PRO A 1 191 ? -29.990 -5.836 21.702 1.00 47.38 191 PRO A C 1
ATOM 1570 O O . PRO A 1 191 ? -30.394 -6.970 21.960 1.00 47.38 191 PRO A O 1
ATOM 1573 N N . LYS A 1 192 ? -29.439 -5.034 22.629 1.00 53.75 192 LYS A N 1
ATOM 1574 C CA . LYS A 1 192 ? -29.515 -5.338 24.063 1.00 53.75 192 LYS A CA 1
ATOM 1575 C C . LYS A 1 192 ? -30.985 -5.602 24.362 1.00 53.75 192 LYS A C 1
ATOM 1577 O O . LYS A 1 192 ? -31.797 -4.684 24.232 1.00 53.75 192 LYS A O 1
ATOM 1582 N N . SER A 1 193 ? -31.333 -6.847 24.694 1.00 56.31 193 SER A N 1
ATOM 1583 C CA . SER A 1 193 ? -32.697 -7.169 25.095 1.00 56.31 193 SER A CA 1
ATOM 1584 C C . SER A 1 193 ? -33.047 -6.212 26.226 1.00 56.31 193 SER A C 1
ATOM 1586 O O . SER A 1 193 ? -32.280 -6.120 27.188 1.00 56.31 193 SER A O 1
ATOM 1588 N N . LYS A 1 194 ? -34.138 -5.455 26.087 1.00 53.94 194 LYS A N 1
ATOM 1589 C CA . LYS A 1 194 ? -34.622 -4.582 27.155 1.00 53.94 194 LYS A CA 1
ATOM 1590 C C . LYS A 1 194 ? -34.801 -5.460 28.390 1.00 53.94 194 LYS A C 1
ATOM 1592 O O . LYS A 1 194 ? -35.686 -6.313 28.400 1.00 53.94 194 LYS A O 1
ATOM 1597 N N . THR A 1 195 ? -33.936 -5.300 29.385 1.00 55.38 195 THR A N 1
ATOM 1598 C CA . THR A 1 195 ? -34.106 -5.919 30.694 1.00 55.38 195 THR A CA 1
ATOM 1599 C C . THR A 1 195 ? -35.480 -5.473 31.184 1.00 55.38 195 THR A C 1
ATOM 1601 O O . THR A 1 195 ? -35.692 -4.278 31.389 1.00 55.38 195 THR A O 1
ATOM 1604 N N . LYS A 1 196 ? -36.451 -6.394 31.245 1.00 55.97 196 LYS A N 1
ATOM 1605 C CA . LYS A 1 196 ? -37.764 -6.113 31.836 1.00 55.97 196 LYS A CA 1
ATOM 1606 C C . LYS A 1 196 ? -37.507 -5.575 33.243 1.00 55.97 196 LYS A C 1
ATOM 1608 O O . LYS A 1 196 ? -36.798 -6.221 34.013 1.00 55.97 196 LYS A O 1
ATOM 1613 N N . ALA A 1 197 ? -38.031 -4.387 33.539 1.00 66.25 197 ALA A N 1
ATOM 1614 C CA . ALA A 1 197 ? -38.024 -3.860 34.895 1.00 66.25 197 ALA A CA 1
ATOM 1615 C C . ALA A 1 197 ? -38.703 -4.886 35.825 1.00 66.25 197 ALA A C 1
ATOM 1617 O O . ALA A 1 197 ? -39.683 -5.512 35.399 1.00 66.25 197 ALA A O 1
ATOM 1618 N N . PRO A 1 198 ? -38.180 -5.110 37.042 1.00 66.50 198 PRO A N 1
ATOM 1619 C CA . PRO A 1 198 ? -38.816 -6.016 37.987 1.00 66.50 198 PRO A CA 1
ATOM 1620 C C . PRO A 1 198 ? -40.240 -5.527 38.297 1.00 66.50 198 PRO A C 1
ATOM 1622 O O . PRO A 1 198 ? -40.466 -4.313 38.328 1.00 66.50 198 PRO A O 1
ATOM 1625 N N . PRO A 1 199 ? -41.204 -6.445 38.492 1.00 69.50 199 PRO A N 1
ATOM 1626 C CA . PRO A 1 199 ? -42.563 -6.066 38.842 1.00 69.50 199 PRO A CA 1
ATOM 1627 C C . PRO A 1 199 ? -42.536 -5.285 40.156 1.00 69.50 199 PRO A C 1
ATOM 1629 O O . PRO A 1 199 ? -41.994 -5.747 41.159 1.00 69.50 199 PRO A O 1
ATOM 1632 N N . THR A 1 200 ? -43.098 -4.081 40.130 1.00 70.75 200 THR A N 1
ATOM 1633 C CA . THR A 1 200 ? -43.408 -3.319 41.335 1.00 70.75 200 THR A CA 1
ATOM 1634 C C . THR A 1 200 ? -44.422 -4.123 42.135 1.00 70.75 200 THR A C 1
ATOM 1636 O O . THR A 1 200 ? -45.537 -4.340 41.663 1.00 70.75 200 THR A O 1
ATOM 1639 N N . LEU A 1 201 ? -44.013 -4.604 43.307 1.00 69.75 201 LEU A N 1
ATOM 1640 C CA . LEU A 1 201 ? -44.919 -5.192 44.286 1.00 69.75 201 LEU A CA 1
ATOM 1641 C C . LEU A 1 201 ? -45.822 -4.064 44.802 1.00 69.75 201 LEU A C 1
ATOM 1643 O O . LEU A 1 201 ? -45.336 -3.153 45.472 1.00 69.75 201 LEU A O 1
ATOM 1647 N N . SER A 1 202 ? -47.092 -4.096 44.400 1.00 68.00 202 SER A N 1
ATOM 1648 C CA . SER A 1 202 ? -48.193 -3.339 45.005 1.00 68.00 202 SER A CA 1
ATOM 1649 C C . SER A 1 202 ? -48.839 -4.165 46.102 1.00 68.00 202 SER A C 1
ATOM 1651 O O . SER A 1 202 ? -49.121 -5.348 45.792 1.00 68.00 202 SER A O 1
#

Mean predicted aligned error: 7.06 Å

Secondary structure (DSSP, 8-state):
-HHHHHHHHHHHHHHHHHHHHHTTTT-S-HHHHHHHHHHHHHHHHHHHHHHHHHHHHHH---GGGGGHHHHHHHHHHHHHHHHHIIIIIISTT-HHHHHHHHHH-HHHHHHHHHHHHHHHHHHTTSHHHHHHH-HHHHHHHHTTHHHHHHHHHHHHHHH-SS--HHHHHHHHHHHHHHHHHHHTTTTTSS-----PPPP---

Nearest PDB structures (foldseek):
  6egc-assembly1_A  TM=4.628E-01  e=2.606E+00  synthetic construct
  6h2d-assembly1_P  TM=1.706E-01  e=1.684E+00  Aeromonas hydrophila subsp. hydrophila AL09-71

Solvent-accessible surface area (backbone atoms only — not comparable to full-atom values): 11040 Å² total; per-residue (Å²): 110,71,69,58,52,50,52,54,59,68,42,43,65,58,54,50,52,55,50,28,64,77,66,70,64,44,63,94,51,46,66,60,44,51,33,52,51,30,42,50,51,14,51,52,30,45,50,54,36,60,39,40,58,42,50,24,71,77,68,67,51,61,73,56,59,78,43,36,65,59,33,47,44,48,18,47,50,28,44,47,50,23,49,44,39,46,45,50,68,72,48,62,63,43,58,73,58,53,52,50,45,41,73,75,35,64,36,52,40,35,44,53,51,26,52,60,54,41,49,61,46,50,61,50,63,38,71,68,49,35,63,73,61,32,70,67,55,47,52,59,58,56,54,47,57,58,55,28,52,54,34,47,40,52,20,48,45,61,67,42,83,87,66,57,63,63,39,50,54,53,43,51,52,50,51,51,46,55,49,56,48,58,64,67,49,52,76,78,66,51,75,79,74,79,75,74,73,77,82,78,86,125